Protein AF-A0ABD4SEU6-F1 (afdb_monomer)

Sequence (201 aa):
MSVNQVTDSKSGVGVNIIFFLLEIAAVLLTANGYIFFDRWRNKIQKGGEEPNAWCGLTGRHIARLLIYGAIEALIIGTVAVAIAVAMVGAVIGLAIPQVLVAVIIIILLILLVWIELRLTYVVYVIDDDVRTGQKRSVWAEIGAGWKLTKGRVWKLLCLKLSFLGWYILTAFTLGILGIWLIPYYNLAIAETYEQSKEDKY

Radius of gyration: 19.91 Å; Cα contacts (8 Å, |Δi|>4): 138; chains: 1; bounding box: 54×43×46 Å

Secondary structure (DSSP, 8-state):
--HHHHHHHHHHHHHHHHHHHHHHHHHHHHHHHHHHHHHHHHHHHH--PPPPTTGGGSHHHHHHHHHHHHHHHHHHHHHHHHHHHHHHHHHTT-SS-HHHHHHHHHHHHHHHHHHHHHHTTHHHHHHHHHHTT----HHHHHHHHHHHHTTTHHHHHHHHHHHHHHHHHHHHTTTTTHHHHHHHHHHHHHHHHHHHHHTT-

InterPro domains:
  IPR010380 Protein of unknown function DUF975 [PF06161] (83-195)

Solvent-accessible surface area (backbone atoms only — not comparable to full-atom values): 10883 Å² total; per-residue (Å²): 135,59,72,67,61,59,52,50,55,54,50,55,54,54,53,55,52,50,52,53,54,50,42,28,50,51,43,46,53,51,44,17,47,43,47,31,35,35,45,44,49,44,25,73,77,74,51,76,70,83,60,51,85,57,59,38,71,32,85,85,38,36,64,57,48,49,55,52,18,51,51,52,36,52,54,53,49,52,53,52,50,53,52,51,52,52,53,51,41,62,74,73,63,51,97,60,64,64,68,59,54,52,52,52,50,52,52,51,50,54,51,48,55,58,49,52,64,28,51,63,42,21,55,55,40,48,49,51,30,57,73,71,66,51,88,71,54,70,68,55,31,44,52,50,13,44,59,53,33,58,98,38,54,66,60,53,48,54,53,57,53,68,45,48,62,55,54,56,52,16,60,79,50,76,46,59,54,40,72,61,46,52,59,53,51,32,41,56,53,36,49,56,49,52,57,37,54,52,81,75,107

Foldseek 3Di:
DDPVVVVVVVVVVVVVVVVLVVQLVVQQLLLLLLLQLLVCVCCVPVNDDHDDSRNCVDPLNVVLSSVLSNVLSVLVVVLVVLVVVLVVCVVVVPPDPNVVSVVVNVVSVVVNLLLVLLSLLLSVLSSVCSVVVNDDHSVVSSVVSNVLCPPPSVVSVVLVVVCPVVVVVCVVVVNPSVVVSSSVSSNVSSVSNVVSVVVVD

Mean predicted aligned error: 5.69 Å

Nearest PDB structures (foldseek):
  5c21-assembly1_A  TM=2.128E-01  e=7.086E+00  Escherichia coli

Structure (mmCIF, N/CA/C/O backbone):
data_AF-A0ABD4SEU6-F1
#
_entry.id   AF-A0ABD4SEU6-F1
#
loop_
_atom_site.group_PDB
_atom_site.id
_atom_site.type_symbol
_atom_site.label_atom_id
_atom_site.label_alt_id
_atom_site.label_comp_id
_atom_site.label_asym_id
_atom_site.label_entity_id
_atom_site.label_seq_id
_atom_site.pdbx_PDB_ins_code
_atom_site.Cartn_x
_atom_site.Cartn_y
_atom_site.Cartn_z
_atom_site.occupancy
_atom_site.B_iso_or_equiv
_atom_site.auth_seq_id
_atom_site.auth_comp_id
_atom_site.auth_asym_id
_atom_site.auth_atom_id
_atom_site.pdbx_PDB_model_num
ATOM 1 N N . MET A 1 1 ? 28.876 24.374 -19.889 1.00 53.88 1 MET A N 1
ATOM 2 C CA . MET A 1 1 ? 27.546 23.754 -19.705 1.00 53.88 1 MET A CA 1
ATOM 3 C C . MET A 1 1 ? 26.540 24.646 -20.420 1.00 53.88 1 MET A C 1
ATOM 5 O O . MET A 1 1 ? 26.485 25.824 -20.092 1.00 53.88 1 MET A O 1
ATOM 9 N N . SER A 1 2 ? 25.885 24.172 -21.484 1.00 65.31 2 SER A N 1
ATOM 10 C CA . SER A 1 2 ? 24.974 25.004 -22.290 1.00 65.31 2 SER A CA 1
ATOM 11 C C . SER A 1 2 ? 23.655 25.249 -21.546 1.00 65.31 2 SER A C 1
ATOM 13 O O . SER A 1 2 ? 23.241 24.422 -20.736 1.00 65.31 2 SER A O 1
ATOM 15 N N . VAL A 1 3 ? 22.990 26.379 -21.820 1.00 70.06 3 VAL A N 1
ATOM 16 C CA . VAL A 1 3 ? 21.697 26.768 -21.210 1.00 70.06 3 VAL A CA 1
ATOM 17 C C . VAL A 1 3 ? 20.662 25.637 -21.297 1.00 70.06 3 VAL A C 1
ATOM 19 O O . VAL A 1 3 ? 19.959 25.384 -20.321 1.00 70.06 3 VAL A O 1
ATOM 22 N N . ASN A 1 4 ? 20.669 24.881 -22.399 1.00 63.59 4 ASN A N 1
ATOM 23 C CA . ASN A 1 4 ? 19.780 23.739 -22.627 1.00 63.59 4 ASN A CA 1
ATOM 24 C C . ASN A 1 4 ? 19.966 22.600 -21.601 1.00 63.59 4 ASN A C 1
ATOM 26 O O . ASN A 1 4 ? 18.994 21.971 -21.198 1.00 63.59 4 ASN A O 1
ATOM 30 N N . GLN A 1 5 ? 21.184 22.361 -21.097 1.00 59.34 5 GLN A N 1
ATOM 31 C CA . GLN A 1 5 ? 21.407 21.324 -20.076 1.00 59.34 5 GLN A CA 1
ATOM 32 C C . GLN A 1 5 ? 20.927 21.736 -18.678 1.00 59.34 5 GLN A C 1
ATOM 34 O O . GLN A 1 5 ? 20.587 20.886 -17.857 1.00 59.34 5 GLN A O 1
ATOM 39 N N . VAL A 1 6 ? 20.888 23.041 -18.394 1.00 60.19 6 VAL A N 1
ATOM 40 C CA . VAL A 1 6 ? 20.354 23.572 -17.131 1.00 60.19 6 VAL A CA 1
ATOM 41 C C . VAL A 1 6 ? 18.823 23.578 -17.147 1.00 60.19 6 VAL A C 1
ATOM 43 O O . VAL A 1 6 ? 18.201 23.367 -16.107 1.00 60.19 6 VAL A O 1
ATOM 46 N N . THR A 1 7 ? 18.197 23.798 -18.306 1.00 61.62 7 THR A N 1
ATOM 47 C CA . THR A 1 7 ? 16.737 23.699 -18.450 1.00 61.62 7 THR A CA 1
ATOM 48 C C . THR A 1 7 ? 16.251 22.251 -18.380 1.00 61.62 7 THR A C 1
ATOM 50 O O . THR A 1 7 ? 15.271 21.985 -17.683 1.00 61.62 7 THR A O 1
ATOM 53 N N . ASP A 1 8 ? 16.978 21.307 -18.987 1.00 62.06 8 ASP A N 1
ATOM 54 C CA . ASP A 1 8 ? 16.627 19.882 -18.942 1.00 62.06 8 ASP A CA 1
ATOM 55 C C . ASP A 1 8 ? 16.736 19.298 -17.527 1.00 62.06 8 ASP A C 1
ATOM 57 O O . ASP A 1 8 ? 15.820 18.609 -17.075 1.00 62.06 8 ASP A O 1
ATOM 61 N N . SER A 1 9 ? 17.789 19.629 -16.768 1.00 62.66 9 SER A N 1
ATOM 62 C CA . SER A 1 9 ? 17.942 19.125 -15.393 1.00 62.66 9 SER A CA 1
ATOM 63 C C . SER A 1 9 ? 16.842 19.627 -14.450 1.00 62.66 9 SER A C 1
ATOM 65 O O . SER A 1 9 ? 16.327 18.860 -13.635 1.00 62.66 9 SER A O 1
ATOM 67 N N . LYS A 1 10 ? 16.414 20.888 -14.596 1.00 61.59 10 LYS A N 1
ATOM 68 C CA . LYS A 1 10 ? 15.296 21.456 -13.826 1.00 61.59 10 LYS A CA 1
ATOM 69 C C . LYS A 1 10 ? 13.956 20.810 -14.182 1.00 61.59 10 LYS A C 1
ATOM 71 O O . LYS A 1 10 ? 13.135 20.612 -13.287 1.00 61.59 10 LYS A O 1
ATOM 76 N N . SER A 1 11 ? 13.748 20.448 -15.450 1.00 66.56 11 SER A N 1
ATOM 77 C CA . SER A 1 11 ? 12.532 19.750 -15.883 1.00 66.56 11 SER A CA 1
ATOM 78 C C . SER A 1 11 ? 12.429 18.342 -15.277 1.00 66.56 11 SER A C 1
ATOM 80 O O . SER A 1 11 ? 11.376 17.980 -14.754 1.00 66.56 11 SER A O 1
ATOM 82 N N . GLY A 1 12 ? 13.540 17.595 -15.223 1.00 73.50 12 GLY A N 1
ATOM 83 C CA . GLY A 1 12 ? 13.579 16.254 -14.630 1.00 73.50 12 GLY A CA 1
ATOM 84 C C . GLY A 1 12 ? 13.287 16.241 -13.126 1.00 73.50 12 GLY A C 1
ATOM 85 O O . GLY A 1 12 ? 12.549 15.385 -12.643 1.00 73.50 12 GLY A O 1
ATOM 86 N N . VAL A 1 13 ? 13.797 17.228 -12.379 1.00 75.06 13 VAL A N 1
ATOM 87 C CA . VAL A 1 13 ? 13.509 17.359 -10.938 1.00 75.06 13 VAL A CA 1
ATOM 88 C C . VAL A 1 13 ? 12.024 17.646 -10.692 1.00 75.06 13 VAL A C 1
ATOM 90 O O . VAL A 1 13 ? 11.427 17.041 -9.803 1.00 75.06 13 VAL A O 1
ATOM 93 N N . GLY A 1 14 ? 11.408 18.523 -11.493 1.00 76.88 14 GLY A N 1
ATOM 94 C CA . GLY A 1 14 ? 9.983 18.844 -11.370 1.00 76.88 14 GLY A CA 1
ATOM 95 C C . GLY A 1 14 ? 9.075 17.631 -11.599 1.00 76.88 14 GLY A C 1
ATOM 96 O O . GLY A 1 14 ? 8.145 17.405 -10.828 1.00 76.88 14 GLY A O 1
ATOM 97 N N . VAL A 1 15 ? 9.385 16.810 -12.606 1.00 80.56 15 VAL A N 1
ATOM 98 C CA . VAL A 1 15 ? 8.638 15.580 -12.915 1.00 80.56 15 VAL A CA 1
ATOM 99 C C . VAL A 1 15 ? 8.715 14.564 -11.766 1.00 80.56 15 VAL A C 1
ATOM 101 O O . VAL A 1 15 ? 7.691 14.007 -11.374 1.00 80.56 15 VAL A O 1
ATOM 104 N N . ASN A 1 16 ? 9.891 14.380 -11.157 1.00 84.75 16 ASN A N 1
ATOM 105 C CA . ASN A 1 16 ? 10.065 13.453 -10.031 1.00 84.75 16 ASN A CA 1
ATOM 106 C C . ASN A 1 16 ? 9.268 13.873 -8.787 1.00 84.75 16 ASN A C 1
ATOM 108 O O . ASN A 1 16 ? 8.692 13.028 -8.105 1.00 84.75 16 ASN A O 1
ATOM 112 N N . ILE A 1 17 ? 9.196 15.179 -8.507 1.00 87.31 17 ILE A N 1
ATOM 113 C CA . ILE A 1 17 ? 8.391 15.703 -7.394 1.00 87.31 17 ILE A CA 1
ATOM 114 C C . ILE A 1 17 ? 6.903 15.435 -7.640 1.00 87.31 17 ILE A C 1
ATOM 116 O O . ILE A 1 17 ? 6.198 15.028 -6.720 1.00 87.31 17 ILE A O 1
ATOM 120 N N . ILE A 1 18 ? 6.420 15.626 -8.872 1.00 89.88 18 ILE A N 1
ATOM 121 C CA . ILE A 1 18 ? 5.019 15.360 -9.222 1.00 89.88 18 ILE A CA 1
ATOM 122 C C . ILE A 1 18 ? 4.678 13.883 -9.007 1.00 89.88 18 ILE A C 1
ATOM 124 O O . ILE A 1 18 ? 3.672 13.594 -8.364 1.00 89.88 18 ILE A O 1
ATOM 128 N N . PHE A 1 19 ? 5.514 12.953 -9.482 1.00 88.44 19 PHE A N 1
ATOM 129 C CA . PHE A 1 19 ? 5.284 11.520 -9.268 1.00 88.44 19 PHE A CA 1
ATOM 130 C C . PHE A 1 19 ? 5.229 11.157 -7.785 1.00 88.44 19 PHE A C 1
ATOM 132 O O . PHE A 1 19 ? 4.288 10.496 -7.358 1.00 88.44 19 PHE A O 1
ATOM 139 N N . PHE A 1 20 ? 6.164 11.670 -6.986 1.00 89.06 20 PHE A N 1
ATOM 140 C CA . PHE A 1 20 ? 6.171 11.436 -5.545 1.00 89.06 20 PHE A CA 1
ATOM 141 C C . PHE A 1 20 ? 4.898 11.959 -4.854 1.00 89.06 20 PHE A C 1
ATOM 143 O O . PHE A 1 20 ? 4.307 11.285 -4.011 1.00 89.06 20 PHE A O 1
ATOM 150 N N . LEU A 1 21 ? 4.423 13.149 -5.235 1.00 91.94 21 LEU A N 1
ATOM 151 C CA . LEU A 1 21 ? 3.173 13.700 -4.702 1.00 91.94 21 LEU A CA 1
ATOM 152 C C . LEU A 1 21 ? 1.947 12.880 -5.127 1.00 91.94 21 LEU A C 1
ATOM 154 O O . LEU A 1 21 ? 1.022 12.712 -4.330 1.00 91.94 21 LEU A O 1
ATOM 158 N N . LEU A 1 22 ? 1.939 12.355 -6.355 1.00 93.12 22 LEU A N 1
ATOM 159 C CA . LEU A 1 22 ? 0.881 11.469 -6.841 1.00 93.12 22 LEU A CA 1
ATOM 160 C C . LEU A 1 22 ? 0.866 10.132 -6.091 1.00 93.12 22 LEU A C 1
ATOM 162 O O . LEU A 1 22 ? -0.215 9.648 -5.763 1.00 93.12 22 LEU A O 1
ATOM 166 N N . GLU A 1 23 ? 2.030 9.566 -5.767 1.00 92.19 23 GLU A N 1
ATOM 167 C CA . GLU A 1 23 ? 2.135 8.357 -4.941 1.00 92.19 23 GLU A CA 1
ATOM 168 C C . GLU A 1 23 ? 1.545 8.586 -3.550 1.00 92.19 23 GLU A C 1
ATOM 170 O O . GLU A 1 23 ? 0.686 7.820 -3.110 1.00 92.19 23 GLU A O 1
ATOM 175 N N . ILE A 1 24 ? 1.913 9.687 -2.886 1.00 94.06 24 ILE A N 1
ATOM 176 C CA . ILE A 1 24 ? 1.332 10.042 -1.585 1.00 94.06 24 ILE A CA 1
ATOM 177 C C . ILE A 1 24 ? -0.188 10.195 -1.699 1.00 94.06 24 ILE A C 1
ATOM 179 O O . ILE A 1 24 ? -0.925 9.660 -0.869 1.00 94.06 24 ILE A O 1
ATOM 183 N N . ALA A 1 25 ? -0.681 10.892 -2.726 1.00 94.81 25 ALA A N 1
ATOM 184 C CA . ALA A 1 25 ? -2.115 11.060 -2.941 1.00 94.81 25 ALA A CA 1
ATOM 185 C C . ALA A 1 25 ? -2.830 9.711 -3.143 1.00 94.81 25 ALA A C 1
ATOM 187 O O . ALA A 1 25 ? -3.895 9.487 -2.564 1.00 94.81 25 ALA A O 1
ATOM 188 N N . ALA A 1 26 ? -2.233 8.789 -3.903 1.00 94.44 26 ALA A N 1
ATOM 189 C CA . ALA A 1 26 ? -2.771 7.450 -4.121 1.00 94.44 26 ALA A CA 1
ATOM 190 C C . ALA A 1 26 ? -2.821 6.627 -2.822 1.00 94.44 26 ALA A C 1
ATOM 192 O O . ALA A 1 26 ? -3.836 5.981 -2.538 1.00 94.44 26 ALA A O 1
ATOM 193 N N . VAL A 1 27 ? -1.772 6.695 -1.994 1.00 94.38 27 VAL A N 1
ATOM 194 C CA . VAL A 1 27 ? -1.744 6.027 -0.684 1.00 94.38 27 VAL A CA 1
ATOM 195 C C . VAL A 1 27 ? -2.810 6.606 0.245 1.00 94.38 27 VAL A C 1
ATOM 197 O O . VAL A 1 27 ? -3.534 5.848 0.889 1.00 94.38 27 VAL A O 1
ATOM 200 N N . LEU A 1 28 ? -2.980 7.930 0.276 1.00 95.31 28 LEU A N 1
ATOM 201 C CA . LEU A 1 28 ? -4.018 8.585 1.078 1.00 95.31 28 LEU A CA 1
ATOM 202 C C . LEU A 1 28 ? -5.432 8.173 0.654 1.00 95.31 28 LEU A C 1
ATOM 204 O O . LEU A 1 28 ? -6.269 7.885 1.510 1.00 95.31 28 LEU A O 1
ATOM 208 N N . LEU A 1 29 ? -5.703 8.116 -0.652 1.00 95.06 29 LEU A N 1
ATOM 209 C CA . LEU A 1 29 ? -6.996 7.664 -1.171 1.00 95.06 29 LEU A CA 1
ATOM 210 C C . LEU A 1 29 ? -7.261 6.196 -0.825 1.00 95.06 29 LEU A C 1
ATOM 212 O O . LEU A 1 29 ? -8.368 5.853 -0.406 1.00 95.06 29 LEU A O 1
ATOM 216 N N . THR A 1 30 ? -6.238 5.348 -0.933 1.00 94.69 30 THR A N 1
ATOM 217 C CA . THR A 1 30 ? -6.320 3.929 -0.565 1.00 94.69 30 THR A CA 1
ATOM 218 C C . THR A 1 30 ? -6.591 3.766 0.930 1.00 94.69 30 THR A C 1
ATOM 220 O O . THR A 1 30 ? -7.503 3.038 1.323 1.00 94.69 30 THR A O 1
ATOM 223 N N . ALA A 1 31 ? -5.863 4.505 1.770 1.00 96.06 31 ALA A N 1
ATOM 224 C CA . ALA A 1 31 ? -6.055 4.499 3.213 1.00 96.06 31 ALA A CA 1
ATOM 225 C C . ALA A 1 31 ? -7.457 4.990 3.603 1.00 96.06 31 ALA A C 1
ATOM 227 O O . ALA A 1 31 ? -8.115 4.382 4.445 1.00 96.06 31 ALA A O 1
ATOM 228 N N . ASN A 1 32 ? -7.955 6.044 2.951 1.00 96.62 32 ASN A N 1
ATOM 229 C CA . ASN A 1 32 ? -9.319 6.518 3.155 1.00 96.62 32 ASN A CA 1
ATOM 230 C C . ASN A 1 32 ? -10.358 5.452 2.780 1.00 96.62 32 ASN A C 1
ATOM 232 O O . ASN A 1 32 ? -11.322 5.272 3.518 1.00 96.62 32 ASN A O 1
ATOM 236 N N . GLY A 1 33 ? -10.145 4.717 1.683 1.00 96.25 33 GLY A N 1
ATOM 237 C CA . GLY A 1 33 ? -10.986 3.583 1.301 1.00 96.25 33 GLY A CA 1
ATOM 238 C C . GLY A 1 33 ? -11.038 2.510 2.391 1.00 96.25 33 GLY A C 1
ATOM 239 O O . GLY A 1 33 ? -12.127 2.139 2.827 1.00 96.25 33 GLY A O 1
ATOM 240 N N . TYR A 1 34 ? -9.880 2.067 2.890 1.00 96.50 34 TYR A N 1
ATOM 241 C CA . TYR A 1 34 ? -9.807 1.090 3.983 1.00 96.50 34 TYR A CA 1
ATOM 242 C C . TYR A 1 34 ? -10.572 1.544 5.231 1.00 96.50 34 TYR A C 1
ATOM 244 O O . TYR A 1 34 ? -11.395 0.793 5.753 1.00 96.50 34 TYR A O 1
ATOM 252 N N . ILE A 1 35 ? -10.362 2.789 5.663 1.00 96.31 35 ILE A N 1
ATOM 253 C CA . ILE A 1 35 ? -11.035 3.353 6.840 1.00 96.31 35 ILE A CA 1
ATOM 254 C C . ILE A 1 35 ? -12.549 3.443 6.622 1.00 96.31 35 ILE A C 1
ATOM 256 O O . ILE A 1 35 ? -13.335 3.038 7.480 1.00 96.31 35 ILE A O 1
ATOM 260 N N . PHE A 1 36 ? -12.974 3.974 5.475 1.00 96.31 36 PHE A N 1
ATOM 261 C CA . PHE A 1 36 ? -14.386 4.151 5.164 1.00 96.31 36 PHE A CA 1
ATOM 262 C C . PHE A 1 36 ? -15.137 2.817 5.170 1.00 96.31 36 PHE A C 1
ATOM 264 O O . PHE A 1 36 ? -16.162 2.695 5.844 1.00 96.31 36 PHE A O 1
ATOM 271 N N . PHE A 1 37 ? -14.623 1.811 4.456 1.00 96.56 37 PHE A N 1
ATOM 272 C CA . PHE A 1 37 ? -15.296 0.518 4.343 1.00 96.56 37 PHE A CA 1
ATOM 273 C C . PHE A 1 37 ? -15.271 -0.276 5.645 1.00 96.56 37 PHE A C 1
ATOM 275 O O . PHE A 1 37 ? -16.260 -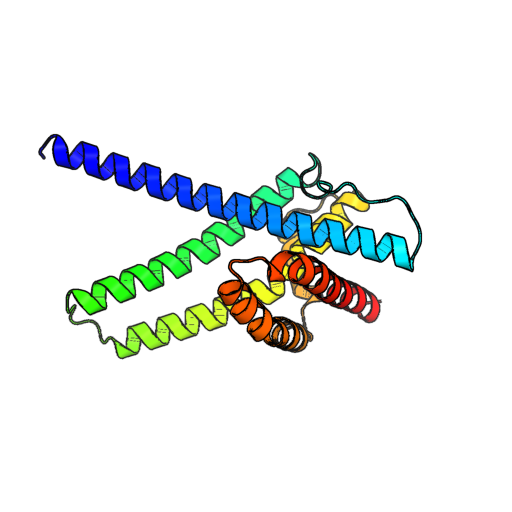0.947 5.942 1.00 96.56 37 PHE A O 1
ATOM 282 N N . ASP A 1 38 ? -14.220 -0.161 6.461 1.00 95.69 38 ASP A N 1
ATOM 283 C CA . ASP A 1 38 ? -14.242 -0.762 7.793 1.00 95.69 38 ASP A CA 1
ATOM 284 C C . ASP A 1 38 ? -15.313 -0.139 8.690 1.00 95.69 38 ASP A C 1
ATOM 286 O O . ASP A 1 38 ? -16.112 -0.853 9.298 1.00 95.69 38 ASP A O 1
ATOM 290 N N . ARG A 1 39 ? -15.398 1.194 8.732 1.00 94.62 39 ARG A N 1
ATOM 291 C CA . ARG A 1 39 ? -16.428 1.882 9.519 1.00 94.62 39 ARG A CA 1
ATOM 292 C C . ARG A 1 39 ? -17.831 1.572 9.012 1.00 94.62 39 ARG A C 1
ATOM 294 O O . ARG A 1 39 ? -18.731 1.354 9.818 1.00 94.62 39 ARG A O 1
ATOM 301 N N . TRP A 1 40 ? -18.019 1.519 7.696 1.00 95.38 40 TRP A N 1
ATOM 302 C CA . TRP A 1 40 ? -19.309 1.206 7.082 1.00 95.38 40 TRP A CA 1
ATOM 303 C C . TRP A 1 40 ? -19.744 -0.228 7.404 1.00 95.38 40 TRP A C 1
ATOM 305 O O . TRP A 1 40 ? -20.885 -0.452 7.809 1.00 95.38 40 TRP A O 1
ATOM 315 N N . ARG A 1 41 ? -18.816 -1.190 7.335 1.00 93.94 41 ARG A N 1
ATOM 316 C CA . ARG A 1 41 ? -19.036 -2.579 7.762 1.00 93.94 41 ARG A CA 1
ATOM 317 C C . ARG A 1 41 ? -19.373 -2.659 9.252 1.00 93.94 41 ARG A C 1
ATOM 319 O O . ARG A 1 41 ? -20.369 -3.278 9.618 1.00 93.94 41 ARG A O 1
ATOM 326 N N . ASN A 1 42 ? -18.584 -2.001 10.102 1.00 92.38 42 ASN A N 1
ATOM 327 C CA . ASN A 1 42 ? -18.811 -1.950 11.547 1.00 92.38 42 ASN A CA 1
ATOM 328 C C . ASN A 1 42 ? -20.186 -1.345 11.884 1.00 92.38 42 ASN A C 1
ATOM 330 O O . ASN A 1 42 ? -20.872 -1.878 12.751 1.00 92.38 42 ASN A O 1
ATOM 334 N N . LYS A 1 43 ? -20.637 -0.311 11.160 1.00 93.06 43 LYS A N 1
ATOM 335 C CA . LYS A 1 43 ? -21.992 0.254 11.285 1.00 93.06 43 LYS A CA 1
ATOM 336 C C . LYS A 1 43 ? -23.076 -0.779 10.961 1.00 93.06 43 LYS A C 1
ATOM 338 O O . LYS A 1 43 ? -24.063 -0.865 11.683 1.00 93.06 43 LYS A O 1
ATOM 343 N N . ILE A 1 44 ? -22.904 -1.571 9.902 1.00 91.81 44 ILE A N 1
ATOM 344 C CA . ILE A 1 44 ? -23.867 -2.619 9.521 1.00 91.81 44 ILE A CA 1
ATOM 345 C C . ILE A 1 44 ? -23.919 -3.742 10.564 1.00 91.81 44 ILE A C 1
ATOM 347 O O . ILE A 1 44 ? -25.003 -4.207 10.898 1.00 91.81 44 ILE A O 1
ATOM 351 N N . GLN A 1 45 ? -22.768 -4.177 11.080 1.00 91.31 45 GLN A N 1
ATOM 352 C CA . GLN A 1 45 ? -22.688 -5.319 11.998 1.00 91.31 45 GLN A CA 1
ATOM 353 C C . GLN A 1 45 ? -23.019 -4.969 13.454 1.00 91.31 45 GLN A C 1
ATOM 355 O O . GLN A 1 45 ? -23.689 -5.739 14.136 1.00 91.31 45 GLN A O 1
ATOM 360 N N . LYS A 1 46 ? -22.509 -3.836 13.949 1.00 89.88 46 LYS A N 1
ATOM 361 C CA . LYS A 1 46 ? -22.538 -3.450 15.372 1.00 89.88 46 LYS A CA 1
ATOM 362 C C . LYS A 1 46 ? -23.471 -2.259 15.645 1.00 89.88 46 LYS A C 1
ATOM 364 O O . LYS A 1 46 ? -23.647 -1.881 16.800 1.00 89.88 46 LYS A O 1
ATOM 369 N N . GLY A 1 47 ? -24.079 -1.674 14.609 1.00 89.00 47 GLY A N 1
ATOM 370 C CA . GLY A 1 47 ? -24.829 -0.419 14.701 1.00 89.00 47 GLY A CA 1
ATOM 371 C C . GLY A 1 47 ? -23.917 0.814 14.776 1.00 89.00 47 GLY A C 1
ATOM 372 O O . GLY A 1 47 ? -22.698 0.704 14.911 1.00 89.00 47 GLY A O 1
ATOM 373 N N . GLY A 1 48 ? -24.501 2.011 14.664 1.00 85.56 48 GLY A N 1
ATOM 374 C CA . GLY A 1 48 ? -23.785 3.287 14.781 1.00 85.56 48 GLY A CA 1
ATOM 375 C C . GLY A 1 48 ? -24.092 4.285 13.663 1.00 85.56 48 GLY A C 1
ATOM 376 O O . GLY A 1 48 ? -25.013 4.096 12.867 1.00 85.56 48 GLY A O 1
ATOM 377 N N . GLU A 1 49 ? -23.310 5.363 13.625 1.00 86.88 49 GLU A N 1
ATOM 378 C CA . GLU A 1 49 ? -23.447 6.440 12.640 1.00 86.88 49 GLU A CA 1
ATOM 379 C C . GLU A 1 49 ? -22.812 6.080 11.292 1.00 86.88 49 GLU A C 1
ATOM 381 O O . GLU A 1 49 ? -21.830 5.336 11.212 1.00 86.88 49 GLU A O 1
ATOM 386 N N . GLU A 1 50 ? -23.369 6.632 10.214 1.00 89.75 50 GLU A N 1
ATOM 387 C CA . GLU A 1 50 ? -22.800 6.469 8.879 1.00 89.75 50 GLU A CA 1
ATOM 388 C C . GLU A 1 50 ? -21.456 7.189 8.757 1.00 89.75 50 GLU A C 1
ATOM 390 O O . GLU A 1 50 ? -21.361 8.380 9.072 1.00 89.75 50 GLU A O 1
ATOM 395 N N . PRO A 1 51 ? -20.399 6.504 8.282 1.00 92.69 51 PRO A N 1
ATOM 396 C CA . PRO A 1 51 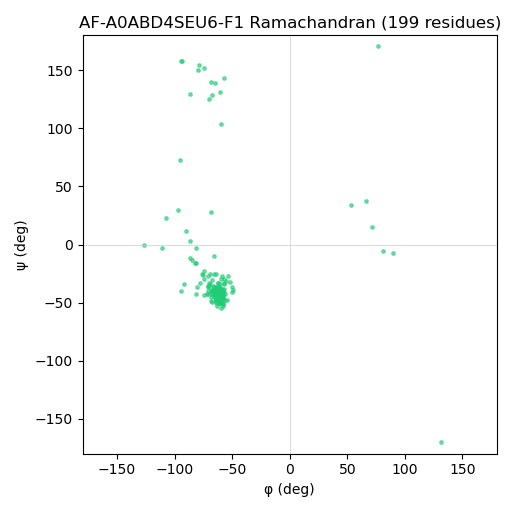? -19.124 7.163 8.080 1.00 92.69 51 PRO A CA 1
ATOM 397 C C . PRO A 1 51 ? -19.215 8.164 6.929 1.00 92.69 51 PRO A C 1
ATOM 399 O O . PRO A 1 51 ? -19.769 7.888 5.867 1.00 92.69 51 PRO A O 1
ATOM 402 N N . ASN A 1 52 ? -18.579 9.318 7.112 1.00 93.19 52 ASN A N 1
ATOM 403 C CA . ASN A 1 52 ? -18.317 10.241 6.015 1.00 93.19 52 ASN A CA 1
ATOM 404 C C . ASN A 1 52 ? -17.356 9.590 4.997 1.00 93.19 52 ASN A C 1
ATOM 406 O O . ASN A 1 52 ? -16.364 8.978 5.400 1.00 93.19 52 ASN A O 1
ATOM 410 N N . ALA A 1 53 ? -17.603 9.776 3.695 1.00 92.44 53 ALA A N 1
ATOM 411 C CA . ALA A 1 53 ? -16.763 9.263 2.604 1.00 92.44 53 ALA A CA 1
ATOM 412 C C . ALA A 1 53 ? -15.278 9.660 2.716 1.00 92.44 53 ALA A C 1
ATOM 414 O O . ALA A 1 53 ? -14.408 8.930 2.254 1.00 92.44 53 ALA A O 1
ATOM 415 N N . TRP A 1 54 ? -14.988 10.790 3.360 1.00 93.88 54 TRP A N 1
ATOM 416 C CA . TRP A 1 54 ? -13.650 11.346 3.562 1.00 93.88 54 TRP A CA 1
ATOM 417 C C . TRP A 1 54 ? -13.161 11.213 5.008 1.00 93.88 54 TRP A C 1
ATOM 419 O O . TRP A 1 54 ? -12.315 11.986 5.456 1.00 93.88 54 TRP A O 1
ATOM 429 N N . CYS A 1 55 ? -13.708 10.269 5.781 1.00 91.44 55 CYS A N 1
ATOM 430 C CA . CYS A 1 55 ? -13.400 10.124 7.205 1.00 91.44 55 CYS A CA 1
ATOM 431 C C . CYS A 1 55 ? -11.901 9.930 7.505 1.00 91.44 55 CYS A C 1
ATOM 433 O O . CYS A 1 55 ? -11.422 10.454 8.518 1.00 91.44 55 CYS A O 1
ATOM 435 N N . GLY A 1 56 ? -11.159 9.271 6.608 1.00 89.12 56 GLY A N 1
ATOM 436 C CA . GLY A 1 56 ? -9.708 9.110 6.701 1.00 89.12 56 GLY A CA 1
ATOM 437 C C . GLY A 1 56 ? -8.921 10.380 6.361 1.00 89.12 56 GLY A C 1
ATOM 438 O O . GLY A 1 56 ? -7.817 10.562 6.855 1.00 89.12 56 GLY A O 1
ATOM 439 N N . LEU A 1 57 ? -9.486 11.318 5.596 1.00 92.38 57 LEU A N 1
ATOM 440 C CA . LEU A 1 57 ? -8.831 12.580 5.209 1.00 92.38 57 LEU A CA 1
ATOM 441 C C . LEU A 1 57 ? -9.232 13.760 6.108 1.00 92.38 57 LEU A C 1
ATOM 443 O O . LEU A 1 57 ? -9.263 14.914 5.687 1.00 92.38 57 LEU A O 1
ATOM 447 N N . THR A 1 58 ? -9.545 13.481 7.372 1.00 89.56 58 THR A N 1
ATOM 448 C CA . THR A 1 58 ? -9.885 14.505 8.371 1.00 89.56 58 THR A CA 1
ATOM 449 C C . THR A 1 58 ? -8.656 14.931 9.175 1.00 89.56 58 THR A C 1
ATOM 451 O O . THR A 1 58 ? -7.703 14.168 9.315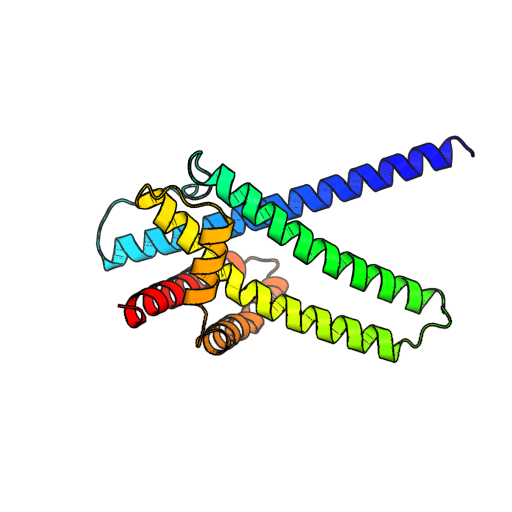 1.00 89.56 58 THR A O 1
ATOM 454 N N . GLY A 1 59 ? -8.680 16.129 9.777 1.00 80.81 59 GLY A N 1
ATOM 455 C CA . GLY A 1 59 ? -7.510 16.725 10.446 1.00 80.81 59 GLY A CA 1
ATOM 456 C C . GLY A 1 59 ? -6.809 15.836 11.488 1.00 80.81 59 GLY A C 1
ATOM 457 O O . GLY A 1 59 ? -5.590 15.890 11.619 1.00 80.81 59 GLY A O 1
ATOM 458 N N . ARG A 1 60 ? -7.549 14.969 12.195 1.00 80.56 60 ARG A N 1
ATOM 459 C CA . ARG A 1 60 ? -6.973 14.035 13.184 1.00 80.56 60 ARG A CA 1
ATOM 460 C C . ARG A 1 60 ? -6.225 12.849 12.557 1.00 80.56 60 ARG A C 1
ATOM 462 O O . ARG A 1 60 ? -5.285 12.355 13.169 1.00 80.56 60 ARG A O 1
ATOM 469 N N . HIS A 1 61 ? -6.623 12.415 11.362 1.00 89.00 61 HIS A N 1
ATOM 470 C CA . HIS A 1 61 ? -6.036 11.269 10.657 1.00 89.00 61 HIS A CA 1
ATOM 471 C C . HI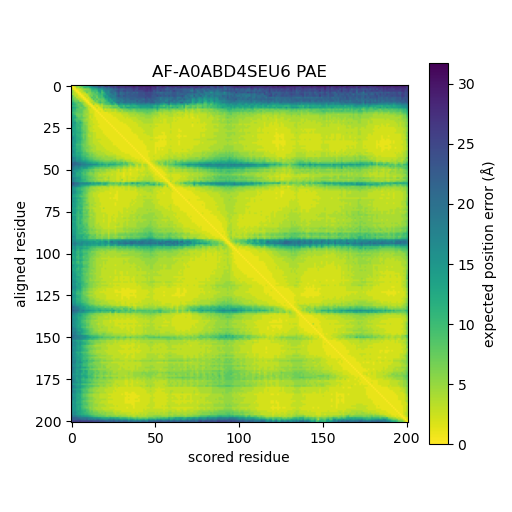S A 1 61 ? -4.951 11.714 9.676 1.00 89.00 61 HIS A C 1
ATOM 473 O O . HIS A 1 61 ? -3.899 11.084 9.592 1.00 89.00 61 HIS A O 1
ATOM 479 N N . ILE A 1 62 ? -5.177 12.832 8.973 1.00 91.75 62 ILE A N 1
ATOM 480 C CA . ILE A 1 62 ? -4.368 13.255 7.826 1.00 91.75 62 ILE A CA 1
ATOM 481 C C . ILE A 1 62 ? -2.886 13.412 8.172 1.00 91.75 62 ILE A C 1
ATOM 483 O O . ILE A 1 62 ? -2.042 12.992 7.395 1.00 91.75 62 ILE A O 1
ATOM 487 N N . ALA A 1 63 ? -2.547 13.920 9.360 1.00 91.88 63 ALA A N 1
ATOM 488 C CA . ALA A 1 63 ? -1.152 14.052 9.776 1.00 91.88 63 ALA A CA 1
ATOM 489 C C . ALA A 1 63 ? -0.448 12.688 9.908 1.00 91.88 63 ALA A C 1
ATOM 491 O O . ALA A 1 63 ? 0.683 12.531 9.455 1.00 91.88 63 ALA A O 1
ATOM 492 N N . ARG A 1 64 ? -1.120 11.685 10.491 1.00 93.19 64 ARG A N 1
ATOM 493 C CA . ARG A 1 64 ? -0.569 10.326 10.643 1.00 93.19 64 ARG A CA 1
ATOM 494 C C . ARG A 1 64 ? -0.510 9.604 9.301 1.00 93.19 64 ARG A C 1
ATOM 496 O O . ARG A 1 64 ? 0.508 9.000 8.977 1.00 93.19 64 ARG A O 1
ATOM 503 N N . LEU A 1 65 ? -1.564 9.734 8.496 1.00 94.56 65 LEU A N 1
ATOM 504 C CA . LEU A 1 65 ? -1.628 9.139 7.164 1.00 94.56 65 LEU A CA 1
ATOM 505 C C . LEU A 1 65 ? -0.637 9.768 6.180 1.00 94.56 65 LEU A C 1
ATOM 507 O O . LEU A 1 65 ? -0.148 9.060 5.313 1.00 94.56 65 LEU A O 1
ATOM 511 N N . LEU A 1 66 ? -0.292 11.052 6.319 1.00 94.88 66 LEU A N 1
ATOM 512 C CA . LEU A 1 66 ? 0.763 11.686 5.521 1.00 94.88 66 LEU A CA 1
ATOM 513 C C . LEU A 1 66 ? 2.140 11.110 5.848 1.00 94.88 66 LEU A C 1
ATOM 515 O O . LEU A 1 66 ? 2.917 10.843 4.938 1.00 94.88 66 LEU A O 1
ATOM 519 N N . ILE A 1 67 ? 2.437 10.887 7.132 1.00 94.12 67 ILE A N 1
ATOM 520 C CA . ILE A 1 67 ? 3.694 10.250 7.549 1.00 94.12 67 ILE A CA 1
ATOM 521 C C . ILE A 1 67 ? 3.748 8.812 7.026 1.00 94.12 67 ILE A C 1
ATOM 523 O O . ILE A 1 67 ? 4.744 8.415 6.431 1.00 94.12 67 ILE A O 1
ATOM 527 N N . TYR A 1 68 ? 2.669 8.047 7.208 1.00 94.44 68 TYR A N 1
ATOM 528 C CA . TYR A 1 68 ? 2.547 6.697 6.660 1.00 94.44 68 TYR A CA 1
ATOM 529 C C . TYR A 1 68 ? 2.696 6.685 5.129 1.00 94.44 68 TYR A C 1
ATOM 531 O O . TYR A 1 68 ? 3.492 5.921 4.595 1.00 94.44 68 TYR A O 1
ATOM 539 N N . GLY A 1 69 ? 2.004 7.586 4.429 1.00 94.06 69 GLY A N 1
ATOM 540 C CA . GLY A 1 69 ? 2.058 7.703 2.975 1.00 94.06 69 GLY A CA 1
ATOM 541 C C . GLY A 1 69 ? 3.433 8.097 2.452 1.00 94.06 69 GLY A C 1
ATOM 542 O O . GLY A 1 69 ? 3.865 7.569 1.435 1.00 94.06 69 GLY A O 1
ATOM 543 N N . ALA A 1 70 ? 4.161 8.957 3.168 1.00 94.31 70 ALA A N 1
ATOM 544 C CA . ALA A 1 70 ? 5.546 9.271 2.838 1.00 94.31 70 ALA A CA 1
ATOM 545 C C . ALA A 1 70 ? 6.464 8.048 2.996 1.00 94.31 70 ALA A C 1
ATOM 547 O O . ALA A 1 70 ? 7.354 7.851 2.174 1.00 94.31 70 ALA A O 1
ATOM 548 N N . ILE A 1 71 ? 6.246 7.213 4.020 1.00 93.88 71 ILE A N 1
ATOM 549 C CA . ILE A 1 71 ? 7.001 5.965 4.203 1.00 93.88 71 ILE A CA 1
ATOM 550 C C . ILE A 1 71 ? 6.723 4.997 3.045 1.00 93.88 71 ILE A C 1
ATOM 552 O O . ILE A 1 71 ? 7.673 4.496 2.449 1.00 93.88 71 ILE A O 1
ATOM 556 N N . GLU A 1 72 ? 5.454 4.777 2.694 1.00 93.62 72 GLU A N 1
ATOM 557 C CA . GLU A 1 72 ? 5.068 3.916 1.564 1.00 93.62 72 GLU A CA 1
ATOM 558 C C . GLU A 1 72 ? 5.654 4.415 0.238 1.00 93.62 72 GLU A C 1
ATOM 560 O O . GLU A 1 72 ? 6.308 3.657 -0.476 1.00 93.62 72 GLU A O 1
ATOM 565 N N . ALA A 1 73 ? 5.513 5.711 -0.061 1.00 92.69 73 ALA A N 1
ATOM 566 C CA . ALA A 1 73 ? 6.063 6.310 -1.278 1.00 92.69 73 ALA A CA 1
ATOM 567 C C . ALA A 1 73 ? 7.592 6.159 -1.353 1.00 92.69 73 ALA A C 1
ATOM 569 O O . ALA A 1 73 ? 8.143 5.843 -2.403 1.00 92.69 73 ALA A O 1
ATOM 570 N N . LEU A 1 74 ? 8.307 6.304 -0.230 1.00 93.50 74 LEU A N 1
ATOM 571 C CA . LEU A 1 74 ? 9.753 6.069 -0.200 1.00 93.50 74 LEU A CA 1
ATOM 572 C C . LEU A 1 74 ? 10.116 4.601 -0.462 1.00 93.50 74 LEU A C 1
ATOM 574 O O . LEU A 1 74 ? 11.077 4.332 -1.187 1.00 93.50 74 LEU A O 1
ATOM 578 N N . ILE A 1 75 ? 9.369 3.652 0.109 1.00 92.56 75 ILE A N 1
ATOM 579 C CA . ILE A 1 75 ? 9.588 2.214 -0.097 1.00 92.56 75 ILE A CA 1
ATOM 580 C C . ILE A 1 75 ? 9.361 1.854 -1.571 1.00 92.56 75 ILE A C 1
ATOM 582 O O . ILE A 1 75 ? 10.249 1.281 -2.210 1.00 92.56 75 ILE A O 1
ATOM 586 N N . ILE A 1 76 ? 8.208 2.238 -2.122 1.00 91.44 76 ILE A N 1
ATOM 587 C CA . ILE A 1 76 ? 7.819 1.968 -3.511 1.00 91.44 76 ILE A CA 1
ATOM 588 C C . ILE A 1 76 ? 8.788 2.654 -4.478 1.00 91.44 76 ILE A C 1
ATOM 590 O O . ILE A 1 76 ? 9.337 1.997 -5.366 1.00 91.44 76 ILE A O 1
ATOM 594 N N . GLY A 1 77 ? 9.076 3.939 -4.263 1.00 90.69 77 GLY A N 1
ATOM 595 C CA . GLY A 1 77 ? 9.998 4.720 -5.083 1.00 90.69 77 GLY A CA 1
ATOM 596 C C . GLY A 1 77 ? 11.411 4.132 -5.111 1.00 90.69 77 GLY A C 1
ATOM 597 O O . GLY A 1 77 ? 12.032 4.064 -6.171 1.00 90.69 77 GLY A O 1
ATOM 598 N N . THR A 1 78 ? 11.909 3.615 -3.982 1.00 90.94 78 THR A N 1
ATOM 599 C CA . THR A 1 78 ? 13.229 2.958 -3.928 1.00 90.94 78 THR A CA 1
ATOM 600 C C . THR A 1 78 ? 13.272 1.704 -4.803 1.00 90.94 78 THR A C 1
ATOM 602 O O . THR A 1 78 ? 14.226 1.504 -5.560 1.00 90.94 78 THR A O 1
ATOM 605 N N . VAL A 1 79 ? 12.234 0.865 -4.741 1.00 92.31 79 VAL A N 1
ATOM 606 C CA . VAL A 1 79 ? 12.146 -0.347 -5.570 1.00 92.31 79 VAL A CA 1
ATOM 607 C C . VAL A 1 79 ? 11.972 0.009 -7.048 1.00 92.31 79 VAL A C 1
ATOM 609 O O . VAL A 1 79 ? 12.636 -0.584 -7.899 1.00 92.31 79 VAL A O 1
ATOM 612 N N . ALA A 1 80 ? 11.151 1.013 -7.365 1.00 91.38 80 ALA A N 1
ATOM 613 C CA . ALA A 1 80 ? 10.967 1.506 -8.727 1.00 91.38 80 ALA A CA 1
ATOM 614 C C . ALA A 1 80 ? 12.284 2.014 -9.342 1.00 91.38 80 ALA A C 1
ATOM 616 O O . ALA A 1 80 ? 12.614 1.653 -10.474 1.00 91.38 80 ALA A O 1
ATOM 617 N N . VAL A 1 81 ? 13.083 2.776 -8.585 1.00 90.25 81 VAL A N 1
ATOM 618 C CA . VAL A 1 81 ? 14.414 3.230 -9.021 1.00 90.25 81 VAL A CA 1
ATOM 619 C C . VAL A 1 81 ? 15.357 2.047 -9.245 1.00 90.25 81 VAL A C 1
ATOM 621 O O . VAL A 1 81 ? 16.044 2.012 -10.265 1.00 90.25 81 VAL A O 1
ATOM 624 N N . ALA A 1 82 ? 15.373 1.052 -8.351 1.00 90.38 82 ALA A N 1
ATOM 625 C CA . ALA A 1 82 ? 16.206 -0.141 -8.519 1.00 90.38 82 ALA A CA 1
ATOM 626 C C . ALA A 1 82 ? 15.872 -0.902 -9.816 1.00 90.38 82 ALA A C 1
ATOM 628 O O . ALA A 1 82 ? 16.776 -1.294 -10.557 1.00 90.38 82 ALA A O 1
ATOM 629 N N . ILE A 1 83 ? 14.580 -1.054 -10.127 1.00 91.44 83 ILE A N 1
ATOM 630 C CA . ILE A 1 83 ? 14.111 -1.668 -11.378 1.00 91.44 83 ILE A CA 1
ATOM 631 C C . ILE A 1 83 ? 14.525 -0.820 -12.586 1.00 91.44 83 ILE A C 1
ATOM 633 O O . ILE A 1 83 ? 15.060 -1.360 -13.553 1.00 91.44 83 ILE A O 1
ATOM 637 N N . ALA A 1 84 ? 14.332 0.501 -12.541 1.00 89.88 84 ALA A N 1
ATOM 638 C CA . ALA A 1 84 ? 14.711 1.392 -13.636 1.00 89.88 84 ALA A CA 1
ATOM 639 C C . ALA A 1 84 ? 16.218 1.330 -13.938 1.00 89.88 84 ALA A C 1
ATOM 641 O O . ALA A 1 84 ? 16.611 1.210 -15.099 1.00 89.88 84 ALA A O 1
ATOM 642 N N . VAL A 1 85 ? 17.066 1.334 -12.903 1.00 87.38 85 VAL A N 1
ATOM 643 C CA . VAL A 1 85 ? 18.524 1.189 -13.042 1.00 87.38 85 VAL A CA 1
ATOM 644 C C . VAL A 1 85 ? 18.889 -0.164 -13.654 1.00 87.38 85 VAL A C 1
ATOM 646 O O . VAL A 1 85 ? 19.725 -0.217 -14.557 1.00 87.38 85 VAL A O 1
ATOM 649 N N . ALA A 1 86 ? 18.241 -1.247 -13.214 1.00 88.19 86 ALA A N 1
ATOM 650 C CA . ALA A 1 86 ? 18.437 -2.575 -13.788 1.00 88.19 86 ALA A CA 1
ATOM 651 C C . ALA A 1 86 ? 18.089 -2.609 -15.288 1.00 88.19 86 ALA A C 1
ATOM 653 O O . ALA A 1 86 ? 18.878 -3.114 -16.087 1.00 88.19 86 ALA A O 1
ATOM 654 N N . MET A 1 87 ? 16.958 -2.012 -15.685 1.00 88.25 87 MET A N 1
ATOM 655 C CA . MET A 1 87 ? 16.549 -1.931 -17.092 1.00 88.25 87 MET A CA 1
ATOM 656 C C . MET A 1 87 ? 17.543 -1.129 -17.938 1.00 88.25 87 MET A C 1
ATOM 658 O O . MET A 1 87 ? 17.946 -1.585 -19.006 1.00 88.25 87 MET A O 1
ATOM 662 N N . VAL A 1 88 ? 17.977 0.042 -17.461 1.00 88.56 88 VAL A N 1
ATOM 663 C CA . VAL A 1 88 ? 18.960 0.872 -18.176 1.00 88.56 88 VAL A CA 1
ATOM 664 C C . VAL A 1 88 ? 20.279 0.119 -18.346 1.00 88.56 88 VAL A C 1
ATOM 666 O O . VAL A 1 88 ? 20.826 0.091 -19.447 1.00 88.56 88 VAL A O 1
ATOM 669 N N . GLY A 1 89 ? 20.759 -0.540 -17.287 1.00 85.19 89 GLY A N 1
ATOM 670 C CA . GLY A 1 89 ? 21.982 -1.340 -17.325 1.00 85.19 89 GLY A CA 1
ATOM 671 C C . GLY A 1 89 ? 21.926 -2.492 -18.332 1.00 85.19 89 GLY A C 1
ATOM 672 O O . GLY A 1 89 ? 22.928 -2.759 -18.998 1.00 85.19 89 GLY A O 1
ATOM 673 N N . ALA A 1 90 ? 20.763 -3.136 -18.476 1.00 85.62 90 ALA A N 1
ATOM 674 C CA . ALA A 1 90 ? 20.534 -4.180 -19.472 1.00 85.62 90 ALA A CA 1
ATOM 675 C C . ALA A 1 90 ? 20.579 -3.638 -20.912 1.00 85.62 90 ALA A C 1
ATOM 677 O O . ALA A 1 90 ? 21.149 -4.282 -21.789 1.00 85.62 90 ALA A O 1
ATOM 678 N N . VAL A 1 91 ? 20.026 -2.443 -21.154 1.00 87.56 91 VAL A N 1
ATOM 679 C CA . VAL A 1 91 ? 19.982 -1.817 -22.488 1.00 87.56 91 VAL A CA 1
ATOM 680 C C . VAL A 1 91 ? 21.362 -1.348 -22.949 1.00 87.56 91 VAL A C 1
ATOM 682 O O . VAL A 1 91 ? 21.721 -1.549 -24.106 1.00 87.56 91 VAL A O 1
ATOM 685 N N . ILE A 1 92 ? 22.149 -0.734 -22.060 1.00 87.75 92 ILE A N 1
ATOM 686 C CA . ILE A 1 92 ? 23.462 -0.167 -22.420 1.00 87.75 92 ILE A CA 1
ATOM 687 C C . ILE A 1 92 ? 24.615 -1.181 -22.335 1.00 87.75 92 ILE A C 1
ATOM 689 O O . ILE A 1 92 ? 25.767 -0.813 -22.552 1.00 87.75 92 ILE A O 1
ATOM 693 N N . GLY A 1 93 ? 24.324 -2.448 -22.017 1.00 79.75 93 GLY A N 1
ATOM 694 C CA . GLY A 1 93 ? 25.310 -3.530 -22.035 1.00 79.75 93 GLY A CA 1
ATOM 695 C C . GLY A 1 93 ? 26.414 -3.391 -20.985 1.00 79.75 93 GLY A C 1
ATOM 696 O O . GLY A 1 93 ? 27.568 -3.716 -21.266 1.00 79.75 93 GLY A O 1
ATOM 697 N N . LEU A 1 94 ? 26.092 -2.900 -19.780 1.00 77.19 94 LEU A N 1
ATOM 698 C CA . LEU A 1 94 ? 27.072 -2.856 -18.689 1.00 77.19 94 LEU A CA 1
ATOM 699 C C . LEU A 1 94 ? 27.609 -4.270 -18.413 1.00 77.19 94 LEU A C 1
ATOM 701 O O . LEU A 1 94 ? 26.839 -5.231 -18.412 1.00 77.19 94 LEU A O 1
ATOM 705 N N . ALA A 1 95 ? 28.901 -4.396 -18.085 1.00 76.00 95 ALA A N 1
ATOM 706 C CA . ALA A 1 95 ? 29.552 -5.659 -17.695 1.00 76.00 95 ALA A CA 1
ATOM 707 C C . ALA A 1 95 ? 29.080 -6.200 -16.322 1.00 76.00 95 ALA A C 1
ATOM 709 O O . ALA A 1 95 ? 29.821 -6.863 -15.599 1.00 76.00 95 ALA A O 1
ATOM 710 N N . ILE A 1 96 ? 27.847 -5.880 -15.933 1.00 76.25 96 ILE A N 1
ATOM 711 C CA . ILE A 1 96 ? 27.185 -6.373 -14.736 1.00 76.25 96 ILE A CA 1
ATOM 712 C C . ILE A 1 96 ? 26.511 -7.701 -15.104 1.00 76.25 96 ILE A C 1
ATOM 714 O O . ILE A 1 96 ? 25.753 -7.744 -16.078 1.00 76.25 96 ILE A O 1
ATOM 718 N N . PRO A 1 97 ? 26.723 -8.783 -14.333 1.00 87.00 97 PRO A N 1
ATOM 719 C CA . PRO A 1 97 ? 26.016 -10.039 -14.550 1.00 87.00 97 PRO A CA 1
ATOM 720 C C . PRO A 1 97 ? 24.496 -9.839 -14.417 1.00 87.00 97 PRO A C 1
ATOM 722 O O . PRO A 1 97 ? 23.969 -9.732 -13.311 1.00 87.00 97 PRO A O 1
ATOM 725 N N . GLN A 1 98 ? 23.772 -9.802 -15.540 1.00 82.38 98 GLN A N 1
ATOM 726 C CA . GLN A 1 98 ? 22.326 -9.512 -15.569 1.00 82.38 98 GLN A CA 1
ATOM 727 C C . GLN A 1 98 ? 21.498 -10.523 -14.761 1.00 82.38 98 GLN A C 1
ATOM 729 O O . GLN A 1 98 ? 20.491 -10.170 -14.154 1.00 82.38 98 GLN A O 1
ATOM 734 N N . VAL A 1 99 ? 21.973 -11.768 -14.674 1.00 87.06 99 VAL A N 1
ATOM 735 C CA . VAL A 1 99 ? 21.378 -12.809 -13.823 1.00 87.06 99 VAL A CA 1
ATOM 736 C C . VAL A 1 99 ? 21.416 -12.408 -12.346 1.00 87.06 99 VAL A C 1
ATOM 738 O O . VAL A 1 99 ? 20.424 -12.569 -11.642 1.00 87.06 99 VAL A O 1
ATOM 741 N N . LEU A 1 100 ? 22.529 -11.839 -11.872 1.00 88.75 100 LEU A N 1
ATOM 742 C CA . LEU A 1 100 ? 22.659 -11.396 -10.483 1.00 88.75 100 LEU A CA 1
ATOM 743 C C . LEU A 1 100 ? 21.709 -10.230 -10.185 1.00 88.75 100 LEU A C 1
ATOM 745 O O . LEU A 1 100 ? 21.052 -10.226 -9.147 1.00 88.75 100 LEU A O 1
ATOM 749 N N . VAL A 1 101 ? 21.595 -9.276 -11.112 1.00 89.06 101 VAL A N 1
ATOM 750 C CA . VAL A 1 101 ? 20.657 -8.149 -10.990 1.00 89.06 101 VAL A CA 1
ATOM 751 C C . VAL A 1 101 ? 19.218 -8.654 -10.909 1.00 89.06 101 VAL A C 1
ATOM 753 O O . VAL A 1 101 ? 18.486 -8.255 -10.008 1.00 89.06 101 VAL A O 1
ATOM 756 N N . ALA A 1 102 ? 18.826 -9.581 -11.787 1.00 88.44 102 ALA A N 1
ATOM 757 C CA . ALA A 1 102 ? 17.490 -10.171 -11.767 1.00 88.44 102 ALA A CA 1
ATOM 758 C C . ALA A 1 102 ? 17.185 -10.871 -10.431 1.00 88.44 102 ALA A C 1
ATOM 760 O O . ALA A 1 102 ? 16.112 -10.670 -9.866 1.00 88.44 102 ALA A O 1
ATOM 761 N N . VAL A 1 103 ? 18.140 -11.632 -9.882 1.00 92.69 103 VAL A N 1
ATOM 762 C CA . VAL A 1 103 ? 17.993 -12.278 -8.566 1.00 92.69 103 VAL A CA 1
ATOM 763 C C . VAL A 1 103 ? 17.807 -11.243 -7.453 1.00 92.69 103 VAL A C 1
ATOM 765 O O . VAL A 1 103 ? 16.915 -11.404 -6.621 1.00 92.69 103 VAL A O 1
ATOM 768 N N . ILE A 1 104 ? 18.589 -10.158 -7.453 1.00 92.12 104 ILE A N 1
ATOM 769 C CA . ILE A 1 104 ? 18.448 -9.070 -6.471 1.00 92.12 104 ILE A CA 1
ATOM 770 C C . ILE A 1 104 ? 17.060 -8.430 -6.573 1.00 92.12 104 ILE A C 1
ATOM 772 O O . ILE A 1 104 ? 16.401 -8.251 -5.551 1.00 92.12 104 ILE A O 1
ATOM 776 N N . ILE A 1 105 ? 16.583 -8.134 -7.785 1.00 92.19 105 ILE A N 1
ATOM 777 C CA . ILE A 1 105 ? 15.246 -7.564 -7.997 1.00 92.19 105 ILE A CA 1
ATOM 778 C C . ILE A 1 105 ? 14.158 -8.510 -7.483 1.00 92.19 105 ILE A C 1
ATOM 780 O O . ILE A 1 105 ? 13.255 -8.066 -6.780 1.00 92.19 105 ILE A O 1
ATOM 784 N N . ILE A 1 106 ? 14.254 -9.813 -7.759 1.00 93.88 106 ILE A N 1
ATOM 785 C CA . ILE A 1 106 ? 13.292 -10.802 -7.250 1.00 93.88 106 ILE A CA 1
ATOM 786 C C . ILE A 1 106 ? 13.269 -10.801 -5.715 1.00 93.88 106 ILE A C 1
ATOM 788 O O . ILE A 1 106 ? 12.193 -10.7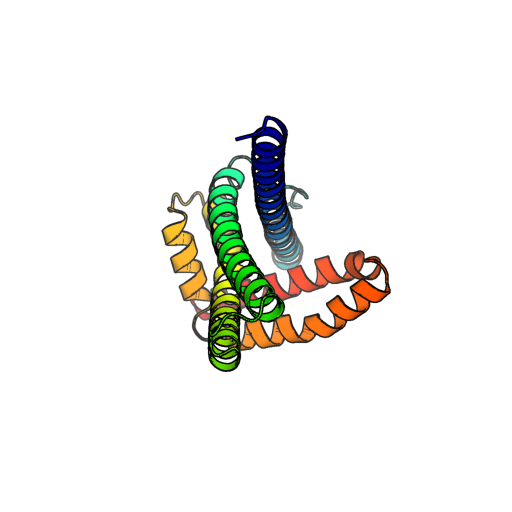81 -5.120 1.00 93.88 106 ILE A O 1
ATOM 792 N N . ILE A 1 107 ? 14.435 -10.770 -5.064 1.00 95.44 107 ILE A N 1
ATOM 793 C CA . ILE A 1 107 ? 14.529 -10.700 -3.598 1.00 95.44 107 ILE A CA 1
ATOM 794 C C . ILE A 1 107 ? 13.888 -9.409 -3.071 1.00 95.44 107 ILE A C 1
ATOM 796 O O . ILE A 1 107 ? 13.115 -9.462 -2.113 1.00 95.44 107 ILE A O 1
ATOM 800 N N . LEU A 1 108 ? 14.161 -8.265 -3.708 1.00 94.75 108 LEU A N 1
ATOM 801 C CA . LEU A 1 108 ? 13.566 -6.978 -3.339 1.00 94.75 108 LEU A CA 1
ATOM 802 C C . LEU A 1 108 ? 12.041 -6.985 -3.492 1.00 94.75 108 LEU A C 1
ATOM 804 O O . LEU A 1 108 ? 11.350 -6.481 -2.613 1.00 94.75 108 LEU A O 1
ATOM 808 N N . LEU A 1 109 ? 11.506 -7.595 -4.552 1.00 94.19 109 LEU A N 1
ATOM 809 C CA . LEU A 1 109 ? 10.062 -7.719 -4.767 1.00 94.19 10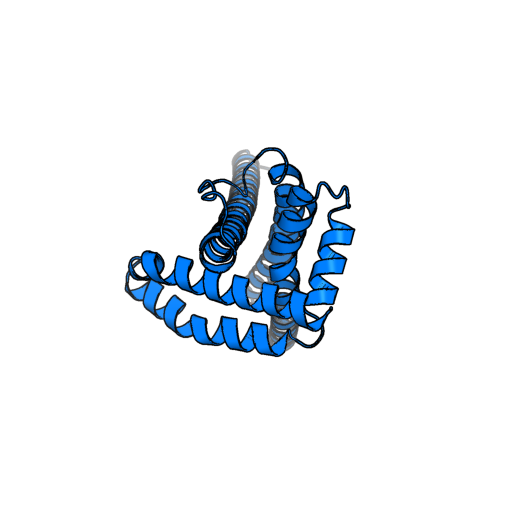9 LEU A CA 1
ATOM 810 C C . LEU A 1 109 ? 9.399 -8.625 -3.725 1.00 94.19 109 LEU A C 1
ATOM 812 O O . LEU A 1 109 ? 8.341 -8.283 -3.200 1.00 94.19 109 LEU A O 1
ATOM 816 N N . ILE A 1 110 ? 10.023 -9.755 -3.381 1.00 94.94 110 ILE A N 1
ATOM 817 C CA . ILE A 1 110 ? 9.527 -10.639 -2.315 1.00 94.94 110 ILE A CA 1
ATOM 818 C C . ILE A 1 110 ? 9.505 -9.891 -0.976 1.00 94.94 110 ILE A C 1
ATOM 820 O O . ILE A 1 110 ? 8.518 -9.968 -0.240 1.00 94.94 110 ILE A O 1
ATOM 824 N N . LEU A 1 111 ? 10.569 -9.143 -0.672 1.00 94.69 111 LEU A N 1
ATOM 825 C CA . LEU A 1 111 ? 10.651 -8.330 0.538 1.00 94.69 111 LEU A CA 1
ATOM 826 C C . LEU A 1 111 ? 9.584 -7.226 0.547 1.00 94.69 111 LEU A C 1
ATOM 828 O O . LEU A 1 111 ? 8.918 -7.046 1.565 1.00 94.69 111 LEU A O 1
ATOM 832 N N . LEU A 1 112 ? 9.385 -6.539 -0.580 1.00 94.62 112 LEU A N 1
ATOM 833 C CA . LEU A 1 112 ? 8.362 -5.506 -0.741 1.00 94.62 112 LEU A CA 1
ATOM 834 C C . LEU A 1 112 ? 6.970 -6.073 -0.457 1.00 94.62 112 LEU A C 1
ATOM 836 O O . LEU A 1 112 ? 6.274 -5.568 0.418 1.00 94.62 112 LEU A O 1
ATOM 840 N N . VAL A 1 113 ? 6.594 -7.174 -1.114 1.00 94.31 113 VAL A N 1
ATOM 841 C CA . VAL A 1 113 ? 5.298 -7.836 -0.888 1.00 94.31 113 VAL A CA 1
ATOM 842 C C . VAL A 1 113 ? 5.127 -8.216 0.584 1.00 94.31 113 VAL A C 1
ATOM 844 O O . VAL A 1 113 ? 4.058 -8.018 1.161 1.00 94.31 113 VAL A O 1
ATOM 847 N N . TRP A 1 114 ? 6.176 -8.737 1.222 1.00 94.25 114 TRP A N 1
ATOM 848 C CA . TRP A 1 114 ? 6.129 -9.096 2.637 1.00 94.25 114 TRP A CA 1
ATOM 849 C C . TRP A 1 114 ? 5.903 -7.884 3.555 1.00 94.25 114 TRP A C 1
ATOM 851 O O . TRP A 1 114 ? 5.142 -7.992 4.520 1.00 94.25 114 TRP A O 1
ATOM 861 N N . ILE A 1 115 ? 6.531 -6.741 3.260 1.00 94.06 115 ILE A N 1
ATOM 862 C CA . ILE A 1 115 ? 6.351 -5.483 4.000 1.00 94.06 115 ILE A CA 1
ATOM 863 C C . ILE A 1 115 ? 4.928 -4.938 3.790 1.00 94.06 115 ILE A C 1
ATOM 865 O O . ILE A 1 115 ? 4.224 -4.685 4.767 1.00 94.06 115 ILE A O 1
ATOM 869 N N . GLU A 1 116 ? 4.466 -4.856 2.545 1.00 93.38 116 GLU A N 1
ATOM 870 C CA . GLU A 1 116 ? 3.143 -4.349 2.140 1.00 93.38 116 GLU A CA 1
ATOM 871 C C . GLU A 1 116 ? 1.980 -5.098 2.805 1.00 93.38 116 GLU A C 1
ATOM 873 O O . GLU A 1 116 ? 0.989 -4.521 3.276 1.00 93.38 116 GLU A O 1
ATOM 878 N N . LEU A 1 117 ? 2.102 -6.424 2.915 1.00 94.06 117 LEU A N 1
ATOM 879 C CA . LEU A 1 117 ? 1.119 -7.243 3.626 1.00 94.06 117 LEU A CA 1
ATOM 880 C C . LEU A 1 117 ? 0.999 -6.849 5.101 1.00 94.06 117 LEU A C 1
ATOM 882 O O . LEU A 1 117 ? -0.094 -6.911 5.662 1.00 94.06 117 LEU A O 1
ATOM 886 N N . ARG A 1 118 ? 2.099 -6.431 5.736 1.00 92.75 118 ARG A N 1
ATOM 887 C CA . ARG A 1 118 ? 2.108 -5.996 7.139 1.00 92.75 118 ARG A CA 1
ATOM 888 C C . ARG A 1 118 ? 1.631 -4.562 7.308 1.00 92.75 118 ARG A C 1
ATOM 890 O O . ARG A 1 118 ? 0.941 -4.274 8.286 1.00 92.75 118 ARG A O 1
ATOM 897 N N . LEU A 1 119 ? 1.976 -3.690 6.363 1.00 94.12 119 LEU A N 1
ATOM 898 C CA . LEU A 1 119 ? 1.567 -2.288 6.373 1.00 94.12 119 LEU A CA 1
ATOM 899 C C . LEU A 1 119 ? 0.064 -2.111 6.129 1.00 94.12 119 LEU A C 1
ATOM 901 O O . LEU A 1 119 ? -0.536 -1.196 6.686 1.00 94.12 119 LEU A O 1
ATOM 905 N N . THR A 1 120 ? -0.580 -3.072 5.459 1.00 92.88 120 THR A N 1
ATOM 906 C CA . THR A 1 120 ? -2.041 -3.092 5.248 1.00 92.88 120 THR A CA 1
ATOM 907 C C . THR A 1 120 ? -2.841 -2.872 6.543 1.00 92.88 120 THR A C 1
ATOM 909 O O . THR A 1 120 ? -3.848 -2.172 6.531 1.00 92.88 120 THR A O 1
ATOM 912 N N . TYR A 1 121 ? -2.405 -3.433 7.679 1.00 95.25 121 TYR A N 1
ATOM 913 C CA . TYR A 1 121 ? -3.119 -3.289 8.958 1.00 95.25 121 TYR A CA 1
ATOM 914 C C . TYR A 1 121 ? -2.840 -1.973 9.690 1.00 95.25 121 TYR A C 1
ATOM 916 O O . TYR A 1 121 ? -3.585 -1.609 10.597 1.00 95.25 121 TYR A O 1
ATOM 924 N N . VAL A 1 122 ? -1.781 -1.257 9.314 1.00 95.81 122 VAL A N 1
ATOM 925 C CA . VAL A 1 122 ? -1.364 -0.018 9.982 1.00 95.81 122 VAL A CA 1
ATOM 926 C C . VAL A 1 122 ? -2.417 1.067 9.807 1.00 95.81 122 VAL A C 1
ATOM 928 O O . VAL A 1 122 ? -2.727 1.758 10.769 1.00 95.81 122 VAL A O 1
ATOM 931 N N . VAL A 1 123 ? -3.044 1.153 8.632 1.00 96.12 123 VAL A N 1
ATOM 932 C CA . VAL A 1 123 ? -4.135 2.104 8.369 1.00 96.12 123 VAL A CA 1
ATOM 933 C C . VAL A 1 123 ? -5.306 1.914 9.338 1.00 96.12 123 VAL A C 1
ATOM 935 O O . VAL A 1 123 ? -5.815 2.888 9.886 1.00 96.12 123 VAL A O 1
ATOM 938 N N . TYR A 1 124 ? -5.703 0.669 9.600 1.00 96.12 124 TYR A N 1
ATOM 939 C CA . TYR A 1 124 ? -6.791 0.378 10.533 1.00 96.12 124 TYR A CA 1
ATOM 940 C C . TYR A 1 124 ? -6.389 0.647 11.989 1.00 96.12 124 TYR A C 1
ATOM 942 O O . TYR A 1 124 ? -7.184 1.167 12.763 1.00 96.12 124 TYR A O 1
ATOM 950 N N . VAL A 1 125 ? -5.134 0.365 12.359 1.00 95.94 125 VAL A N 1
ATOM 951 C CA . VAL A 1 125 ? -4.603 0.720 13.686 1.00 95.94 125 VAL A CA 1
ATOM 952 C C . VAL A 1 125 ? -4.578 2.236 13.892 1.00 95.94 125 VAL A C 1
ATOM 954 O O . VAL A 1 125 ? -4.939 2.699 14.970 1.00 95.94 125 VAL A O 1
ATOM 957 N N . ILE A 1 126 ? -4.191 3.008 12.870 1.00 95.56 126 ILE A N 1
ATOM 958 C CA . ILE A 1 126 ? -4.259 4.475 12.899 1.00 95.56 126 ILE A CA 1
ATOM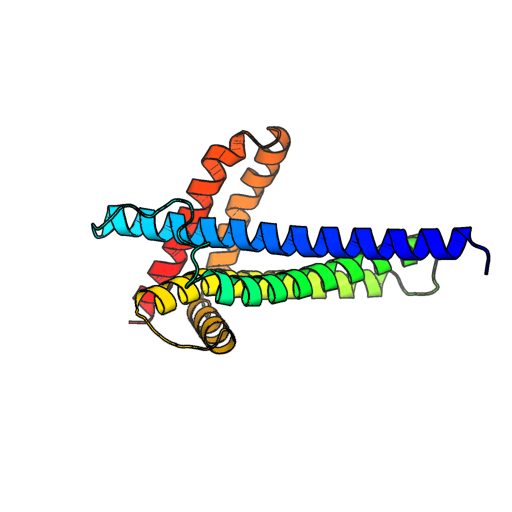 959 C C . ILE A 1 126 ? -5.705 4.923 13.147 1.00 95.56 126 ILE A C 1
ATOM 961 O O . ILE A 1 126 ? -5.934 5.801 13.979 1.00 95.56 126 ILE A O 1
ATOM 965 N N . ASP A 1 127 ? -6.682 4.322 12.459 1.00 95.00 127 ASP A N 1
ATOM 966 C CA . ASP A 1 127 ? -8.100 4.645 12.655 1.00 95.00 127 ASP A CA 1
ATOM 967 C C . ASP A 1 127 ? -8.572 4.358 14.084 1.00 95.00 127 ASP A C 1
ATOM 969 O O . ASP A 1 127 ? -9.168 5.224 14.730 1.00 95.00 127 ASP A O 1
ATOM 973 N N . ASP A 1 128 ? -8.259 3.167 14.596 1.00 94.00 128 ASP A N 1
ATOM 974 C CA . ASP A 1 128 ? -8.619 2.736 15.946 1.00 94.00 128 ASP A CA 1
ATOM 975 C C . ASP A 1 128 ? -7.977 3.645 17.010 1.00 94.00 128 ASP A C 1
ATOM 977 O O . ASP A 1 128 ? -8.654 4.090 17.945 1.00 94.00 128 ASP A O 1
ATOM 981 N N . ASP A 1 129 ? -6.699 4.005 16.856 1.00 94.00 129 ASP A N 1
ATOM 982 C CA . ASP A 1 129 ? -6.006 4.906 17.780 1.00 94.00 129 ASP A CA 1
ATOM 983 C C . ASP A 1 129 ? -6.591 6.329 17.719 1.00 94.00 129 ASP A C 1
ATOM 985 O O . ASP A 1 129 ? -6.782 6.966 18.759 1.00 94.00 129 ASP A O 1
ATOM 989 N N . VAL A 1 130 ? -6.946 6.834 16.533 1.00 92.31 130 VAL A N 1
ATOM 990 C CA . VAL A 1 130 ? -7.597 8.148 16.398 1.00 92.31 130 VAL A CA 1
ATOM 991 C C . VAL A 1 130 ? -9.005 8.141 17.001 1.00 92.31 130 VAL A C 1
ATOM 993 O O . VAL A 1 130 ? -9.376 9.100 17.686 1.00 92.31 130 VAL A O 1
ATOM 996 N N . ARG A 1 131 ? -9.783 7.071 16.803 1.00 89.50 131 ARG A N 1
ATOM 997 C CA . ARG A 1 131 ? -11.138 6.921 17.363 1.00 89.50 131 ARG A CA 1
ATOM 998 C C . ARG A 1 131 ? -11.137 6.790 18.880 1.00 89.50 131 ARG A C 1
ATOM 1000 O O . ARG A 1 131 ? -11.994 7.374 19.536 1.00 89.50 131 ARG A O 1
ATOM 1007 N N . THR A 1 132 ? -10.182 6.051 19.435 1.00 90.31 132 THR A N 1
ATOM 1008 C CA . THR A 1 132 ? -10.043 5.855 20.887 1.00 90.31 132 THR A CA 1
ATOM 1009 C C . THR A 1 132 ? -9.320 7.012 21.584 1.00 90.31 132 THR A C 1
ATOM 1011 O O . THR A 1 132 ? -9.183 7.011 22.806 1.00 90.31 132 THR A O 1
ATOM 1014 N N . GLY A 1 133 ? -8.856 8.016 20.829 1.00 88.12 133 GLY A N 1
ATOM 1015 C CA . GLY A 1 133 ? -8.110 9.157 21.363 1.00 88.12 133 GLY A CA 1
ATOM 1016 C C . GLY A 1 133 ? -6.693 8.802 21.823 1.00 88.12 133 GLY A C 1
ATOM 1017 O O . GLY A 1 133 ? -6.057 9.590 22.528 1.00 88.12 133 GLY A O 1
ATOM 1018 N N . GLN A 1 134 ? -6.174 7.639 21.425 1.00 88.25 134 GLN A N 1
ATOM 1019 C CA . GLN A 1 134 ? -4.825 7.215 21.757 1.00 88.25 134 GLN A CA 1
ATOM 1020 C C . GLN A 1 134 ? -3.788 8.056 21.004 1.00 88.25 134 GLN A C 1
ATOM 1022 O O . GLN A 1 134 ? -3.769 8.186 19.775 1.00 88.25 134 GLN A O 1
ATOM 1027 N N . LYS A 1 135 ? -2.878 8.650 21.776 1.00 80.56 135 LYS A N 1
ATOM 1028 C CA . LYS A 1 135 ? -1.756 9.444 21.267 1.00 80.56 135 LYS A CA 1
ATOM 1029 C C . LYS A 1 135 ? -0.512 8.567 21.165 1.00 80.56 135 LYS A C 1
ATOM 1031 O O . LYS A 1 135 ? 0.396 8.676 21.983 1.00 80.56 135 LYS A O 1
ATOM 1036 N N . ARG A 1 136 ? -0.495 7.671 20.178 1.00 86.19 136 ARG A N 1
ATOM 1037 C CA . ARG A 1 136 ? 0.697 6.898 19.812 1.00 86.19 136 ARG A CA 1
ATOM 1038 C C . ARG A 1 136 ? 1.463 7.578 18.680 1.00 86.19 136 ARG A C 1
ATOM 1040 O O . ARG A 1 136 ? 0.913 8.401 17.951 1.00 86.19 136 ARG A O 1
ATOM 1047 N N . SER A 1 137 ? 2.749 7.257 18.570 1.00 90.56 137 SER A N 1
ATOM 1048 C CA . SER A 1 137 ? 3.556 7.620 17.406 1.00 90.56 137 SER A CA 1
ATOM 1049 C C . SER A 1 137 ? 3.264 6.669 16.243 1.00 90.56 137 SER A C 1
ATOM 1051 O O . SER A 1 137 ? 2.924 5.506 16.466 1.00 90.56 137 SER A O 1
ATOM 1053 N N . VAL A 1 138 ? 3.490 7.131 15.010 1.00 91.62 138 VAL A N 1
ATOM 1054 C CA . VAL A 1 138 ? 3.298 6.314 13.795 1.00 91.62 138 VAL A CA 1
ATOM 1055 C C . VAL A 1 138 ? 4.127 5.027 13.832 1.00 91.62 138 VAL A C 1
ATOM 1057 O O . VAL A 1 138 ? 3.669 3.966 13.423 1.00 91.62 138 VAL A O 1
ATOM 1060 N N . TRP A 1 139 ? 5.316 5.065 14.434 1.00 93.19 139 TRP A N 1
ATOM 1061 C CA . TRP A 1 139 ? 6.149 3.877 14.644 1.00 93.19 139 TRP A CA 1
ATOM 1062 C C . TRP A 1 139 ? 5.496 2.824 15.547 1.00 93.19 139 TRP A C 1
ATOM 1064 O O . TRP A 1 139 ? 5.622 1.625 15.295 1.00 93.19 139 TRP A O 1
ATOM 1074 N N . ALA A 1 140 ? 4.786 3.253 16.593 1.00 94.25 140 ALA A N 1
ATOM 1075 C CA . ALA A 1 140 ? 4.063 2.340 17.471 1.00 94.25 140 ALA A CA 1
ATOM 1076 C C . ALA A 1 140 ? 2.831 1.741 16.771 1.00 94.25 140 ALA A C 1
ATOM 1078 O O . ALA A 1 140 ? 2.544 0.559 16.963 1.00 94.25 140 ALA A O 1
ATOM 1079 N N . GLU A 1 141 ? 2.153 2.516 15.920 1.00 94.81 141 GLU A N 1
ATOM 1080 C CA . GLU A 1 141 ? 1.046 2.041 15.076 1.00 94.81 141 GLU A CA 1
ATOM 1081 C C . GLU A 1 141 ? 1.536 0.998 14.058 1.00 94.81 141 GLU A C 1
ATOM 1083 O O . GLU A 1 141 ? 0.937 -0.072 13.930 1.00 94.81 141 GLU A O 1
ATOM 1088 N N . ILE A 1 142 ? 2.690 1.244 13.422 1.00 94.94 142 ILE A N 1
ATOM 1089 C CA . ILE A 1 142 ? 3.361 0.274 12.544 1.00 94.94 142 ILE A CA 1
ATOM 1090 C C . ILE A 1 142 ? 3.668 -1.017 13.312 1.00 94.94 142 ILE A C 1
ATOM 1092 O O . ILE A 1 142 ? 3.290 -2.105 12.875 1.00 94.94 142 ILE A O 1
ATOM 1096 N N . GLY A 1 143 ? 4.284 -0.915 14.493 1.00 95.31 143 GLY A N 1
ATOM 1097 C CA . GLY A 1 143 ? 4.587 -2.076 15.334 1.00 95.31 143 GLY A CA 1
ATOM 1098 C C . GLY A 1 143 ? 3.339 -2.871 15.741 1.00 95.31 143 GLY A C 1
ATOM 1099 O O . GLY A 1 143 ? 3.345 -4.107 15.724 1.00 95.31 143 GLY A O 1
ATOM 1100 N N . ALA A 1 144 ? 2.242 -2.183 16.062 1.00 94.12 144 ALA A N 1
ATOM 1101 C CA . ALA A 1 144 ? 0.962 -2.810 16.371 1.00 94.12 144 ALA A CA 1
ATOM 1102 C C . ALA A 1 144 ? 0.361 -3.534 15.153 1.00 94.12 144 ALA A C 1
ATOM 1104 O O . ALA A 1 144 ? -0.041 -4.695 15.288 1.00 94.12 144 ALA A O 1
ATOM 1105 N N . GLY A 1 145 ? 0.376 -2.914 13.968 1.00 93.88 145 GLY A N 1
ATOM 1106 C CA . GLY A 1 145 ? -0.050 -3.546 12.713 1.00 93.88 145 GLY A CA 1
ATOM 1107 C C . GLY A 1 145 ? 0.774 -4.795 12.379 1.00 93.88 145 GLY A C 1
ATOM 1108 O O . GLY A 1 145 ? 0.230 -5.855 12.057 1.00 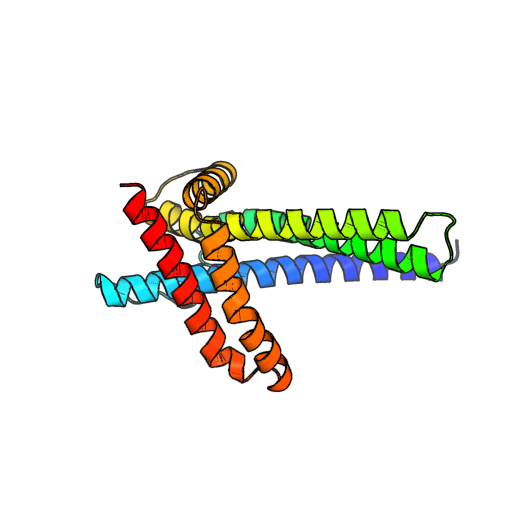93.88 145 GLY A O 1
ATOM 1109 N N . TRP A 1 146 ? 2.092 -4.735 12.577 1.00 94.00 146 TRP A N 1
ATOM 1110 C CA . TRP A 1 146 ? 2.994 -5.875 12.384 1.00 94.00 146 TRP A CA 1
ATOM 1111 C C . TRP A 1 146 ? 2.716 -7.028 13.350 1.00 94.00 146 TRP A C 1
ATOM 1113 O O . TRP A 1 146 ? 2.808 -8.200 12.972 1.00 94.00 146 TRP A O 1
ATOM 1123 N N . LYS A 1 147 ? 2.353 -6.713 14.598 1.00 92.88 147 LYS A N 1
ATOM 1124 C CA . LYS A 1 147 ? 1.958 -7.721 15.587 1.00 92.88 147 LYS A CA 1
ATOM 1125 C C . LYS A 1 147 ? 0.631 -8.383 15.211 1.00 92.88 147 LYS A C 1
ATOM 1127 O O . LYS A 1 147 ? 0.516 -9.591 15.378 1.00 92.88 147 LYS A O 1
ATOM 1132 N N . LEU A 1 148 ? -0.336 -7.624 14.690 1.00 92.50 148 LEU A N 1
ATOM 1133 C CA . LEU A 1 148 ? -1.650 -8.134 14.266 1.00 92.50 148 LEU A CA 1
ATOM 1134 C C . LEU A 1 148 ? -1.592 -8.997 12.993 1.00 92.50 148 LEU A C 1
ATOM 1136 O O . LEU A 1 148 ? -2.420 -9.885 12.806 1.00 92.50 148 LEU A O 1
ATOM 1140 N N . THR A 1 149 ? -0.607 -8.767 12.124 1.00 92.44 149 THR A N 1
ATOM 1141 C CA . THR A 1 149 ? -0.391 -9.586 10.916 1.00 92.44 149 THR A CA 1
ATOM 1142 C C . THR A 1 149 ? 0.445 -10.843 11.171 1.00 92.44 149 THR A C 1
ATOM 1144 O O . THR A 1 149 ? 0.493 -11.745 10.327 1.00 92.44 149 THR A O 1
ATOM 1147 N N . LYS A 1 150 ? 1.112 -10.952 12.330 1.00 88.19 150 LYS A N 1
ATOM 1148 C CA . LYS A 1 150 ? 1.940 -12.116 12.679 1.00 88.19 150 LYS A CA 1
ATOM 1149 C C . LYS A 1 150 ? 1.091 -13.395 12.700 1.00 88.19 150 LYS A C 1
ATOM 1151 O O . LYS A 1 150 ? 0.024 -13.431 13.294 1.00 88.19 150 LYS A O 1
ATOM 1156 N N . GLY A 1 151 ? 1.572 -14.443 12.027 1.00 86.00 151 GLY A N 1
ATOM 1157 C CA . GLY A 1 151 ? 0.852 -15.716 11.883 1.00 86.00 151 GLY A CA 1
ATOM 1158 C C . GLY A 1 151 ? -0.230 -15.726 10.795 1.00 86.00 151 GLY A C 1
ATOM 1159 O O . GLY A 1 151 ? -0.770 -16.783 10.497 1.00 86.00 151 GLY A O 1
ATOM 1160 N N . ARG A 1 152 ? -0.519 -14.581 10.157 1.00 88.38 152 ARG A N 1
ATOM 1161 C CA . ARG A 1 152 ? -1.602 -14.444 9.164 1.00 88.38 152 ARG A CA 1
ATOM 1162 C C . ARG A 1 152 ? -1.172 -13.865 7.822 1.00 88.38 152 ARG A C 1
ATOM 1164 O O . ARG A 1 152 ? -1.994 -13.774 6.916 1.00 88.38 152 ARG A O 1
ATOM 1171 N N . VAL A 1 153 ? 0.110 -13.530 7.667 1.00 91.25 153 VAL A N 1
ATOM 1172 C CA . VAL A 1 153 ? 0.681 -13.013 6.410 1.00 91.25 153 VAL A CA 1
ATOM 1173 C C . VAL A 1 153 ? 0.314 -13.905 5.221 1.00 91.25 153 VAL A C 1
ATOM 1175 O O . VAL A 1 153 ? -0.068 -13.391 4.179 1.00 91.25 153 VAL A O 1
ATOM 1178 N N . TRP A 1 154 ? 0.348 -15.231 5.392 1.00 92.94 154 TRP A N 1
ATOM 1179 C CA . TRP A 1 154 ? -0.038 -16.168 4.335 1.00 92.94 154 TRP A CA 1
ATOM 1180 C C . TRP A 1 154 ? -1.523 -16.074 3.963 1.00 92.94 154 TRP A C 1
ATOM 1182 O O . TRP A 1 154 ? -1.854 -15.999 2.785 1.00 92.94 154 TRP A O 1
ATOM 1192 N N . LYS A 1 155 ? -2.423 -15.995 4.954 1.00 93.38 155 LYS A N 1
ATOM 1193 C CA . LYS A 1 155 ? -3.868 -15.824 4.718 1.00 93.38 155 LYS A CA 1
ATOM 1194 C C . LYS A 1 155 ? -4.149 -14.510 3.979 1.00 93.38 155 LYS A C 1
ATOM 1196 O O . LYS A 1 155 ? -4.924 -14.505 3.027 1.00 93.38 155 LYS A O 1
ATOM 1201 N N . LEU A 1 156 ? -3.477 -13.424 4.375 1.00 94.44 156 LEU A N 1
ATOM 1202 C CA . LEU A 1 156 ? -3.562 -12.129 3.691 1.00 94.44 156 LEU A CA 1
ATOM 1203 C C . LEU A 1 156 ? -3.024 -12.191 2.261 1.00 94.44 156 LEU A C 1
ATOM 1205 O O . LEU A 1 156 ? -3.650 -11.644 1.358 1.00 94.44 156 LEU A O 1
ATOM 1209 N N . LEU A 1 157 ? -1.900 -12.876 2.037 1.00 95.12 157 LEU A N 1
ATOM 1210 C CA . LEU A 1 157 ? -1.343 -13.062 0.700 1.00 95.12 157 LEU A CA 1
ATOM 1211 C C . LEU A 1 157 ? -2.314 -13.832 -0.198 1.00 95.12 157 LEU A C 1
ATOM 1213 O O . LEU A 1 157 ? -2.621 -13.364 -1.288 1.00 95.12 157 LEU A O 1
ATOM 1217 N N . CYS A 1 158 ? -2.840 -14.970 0.262 1.00 96.12 158 CYS A N 1
ATOM 1218 C CA . CYS A 1 158 ? -3.819 -15.753 -0.492 1.00 96.12 158 CYS A CA 1
ATOM 1219 C C . CYS A 1 158 ? -5.075 -14.939 -0.819 1.00 96.12 158 CYS A C 1
ATOM 1221 O O . CYS A 1 158 ? -5.575 -15.028 -1.937 1.00 96.12 158 CYS A O 1
ATOM 1223 N N . LEU A 1 159 ? -5.555 -14.121 0.126 1.00 96.00 159 LEU A N 1
ATOM 1224 C CA . LEU A 1 159 ? -6.684 -13.229 -0.114 1.00 96.00 159 LEU A CA 1
ATOM 1225 C C . LEU A 1 159 ? -6.352 -12.182 -1.182 1.00 96.00 159 LEU A C 1
ATOM 1227 O O . LEU A 1 159 ? -7.088 -12.048 -2.148 1.00 96.00 159 LEU A O 1
ATOM 1231 N N . LYS A 1 160 ? -5.226 -11.468 -1.073 1.00 94.94 160 LYS A N 1
ATOM 1232 C CA . LYS A 1 160 ? -4.838 -10.489 -2.102 1.00 94.94 160 LYS A CA 1
ATOM 1233 C C . LYS A 1 160 ? -4.621 -11.144 -3.473 1.00 94.94 160 LYS A C 1
ATOM 1235 O O . LYS A 1 160 ? -4.997 -10.569 -4.490 1.00 94.94 160 LYS A O 1
ATOM 1240 N N . LEU A 1 161 ? -4.069 -12.358 -3.513 1.00 95.38 161 LEU A N 1
ATOM 1241 C CA . LEU A 1 161 ? -3.872 -13.117 -4.749 1.00 95.38 161 LEU A CA 1
ATOM 1242 C C . LEU A 1 161 ? -5.187 -13.596 -5.374 1.00 95.38 161 LEU A C 1
ATOM 1244 O O . LEU A 1 161 ? -5.286 -13.603 -6.598 1.00 95.38 161 LEU A O 1
ATOM 1248 N N . SER A 1 162 ? -6.212 -13.938 -4.585 1.00 96.69 162 SER A N 1
ATOM 1249 C CA . SER A 1 162 ? -7.525 -14.294 -5.146 1.00 96.69 162 SER A CA 1
ATOM 1250 C C . SER A 1 162 ? -8.179 -13.112 -5.871 1.00 96.69 162 SER A C 1
ATOM 1252 O O . SER A 1 162 ? -8.939 -13.315 -6.818 1.00 96.69 162 SER A O 1
ATOM 1254 N N . PHE A 1 163 ? -7.814 -11.880 -5.497 1.00 96.12 163 PHE A N 1
ATOM 1255 C CA . PHE A 1 163 ? -8.217 -10.650 -6.176 1.00 96.12 163 PHE A CA 1
ATOM 1256 C C . PHE A 1 163 ? -7.382 -10.296 -7.412 1.00 96.12 163 PHE A C 1
ATOM 1258 O O . PHE A 1 163 ? -7.842 -9.515 -8.244 1.00 96.12 163 PHE A O 1
ATOM 1265 N N . LEU A 1 164 ? -6.198 -10.891 -7.597 1.00 94.81 164 LEU A N 1
ATOM 1266 C CA . LEU A 1 164 ? -5.297 -10.556 -8.706 1.00 94.81 164 LEU A CA 1
ATOM 1267 C C . LEU A 1 164 ? -5.957 -10.754 -10.080 1.00 94.81 164 LEU A C 1
ATOM 1269 O O . LEU A 1 164 ? -5.854 -9.886 -10.944 1.00 94.81 164 LEU A O 1
ATOM 1273 N N . GLY A 1 165 ? -6.699 -11.851 -10.261 1.00 94.25 165 GLY A N 1
ATOM 1274 C CA . GLY A 1 165 ? -7.448 -12.105 -11.498 1.00 94.25 165 GLY A CA 1
ATOM 1275 C C . GLY A 1 165 ? -8.510 -11.037 -11.786 1.00 94.25 165 GLY A C 1
ATOM 1276 O O . GLY A 1 165 ? -8.679 -10.615 -12.929 1.00 94.25 165 GLY A O 1
ATOM 1277 N N . TRP A 1 166 ? -9.175 -10.531 -10.747 1.00 96.44 166 TRP A N 1
ATOM 1278 C CA . TRP A 1 166 ? -10.181 -9.475 -10.872 1.00 96.44 166 TRP A CA 1
ATOM 1279 C C . TRP A 1 166 ? -9.564 -8.123 -11.235 1.00 96.44 166 TRP A C 1
ATOM 1281 O O . TRP A 1 166 ? -10.148 -7.372 -12.018 1.00 96.44 166 TRP A O 1
ATOM 1291 N N . TYR A 1 167 ? -8.368 -7.818 -10.727 1.00 93.69 167 TYR A N 1
ATOM 1292 C CA . TYR A 1 167 ? -7.630 -6.619 -11.129 1.00 93.69 167 TYR A CA 1
ATOM 1293 C C . TYR A 1 167 ? -7.205 -6.673 -12.600 1.00 93.69 167 TYR A C 1
ATOM 1295 O O . TYR A 1 167 ? -7.359 -5.682 -13.314 1.00 93.69 167 TYR A O 1
ATOM 1303 N N . ILE A 1 168 ? -6.760 -7.839 -13.080 1.00 94.62 168 ILE A N 1
ATOM 1304 C CA . ILE A 1 168 ? -6.455 -8.054 -14.503 1.00 94.62 168 ILE A CA 1
ATOM 1305 C C . ILE A 1 168 ? -7.711 -7.820 -15.353 1.00 94.62 168 ILE A C 1
ATOM 1307 O O . ILE A 1 168 ? -7.669 -7.076 -16.332 1.00 94.62 168 ILE A O 1
ATOM 1311 N N . LEU A 1 169 ? -8.855 -8.386 -14.955 1.00 95.38 169 LEU A N 1
ATOM 1312 C CA . LEU A 1 169 ? -10.121 -8.171 -15.660 1.00 95.38 169 LEU A CA 1
ATOM 1313 C C . LEU A 1 169 ? -10.558 -6.699 -15.632 1.00 95.38 169 LEU A C 1
ATOM 1315 O O . LEU A 1 169 ? -11.062 -6.175 -16.624 1.00 95.38 169 LEU A O 1
ATOM 1319 N N . THR A 1 170 ? -10.305 -6.003 -14.524 1.00 96.06 170 THR A N 1
ATOM 1320 C CA . THR A 1 170 ? -10.609 -4.575 -14.389 1.00 96.06 170 THR A CA 1
ATOM 1321 C C . THR A 1 170 ? -9.873 -3.739 -15.432 1.00 96.06 170 THR A C 1
ATOM 1323 O O . THR A 1 170 ? -10.495 -2.861 -16.035 1.00 96.06 170 THR A O 1
ATOM 1326 N N . ALA A 1 171 ? -8.608 -4.059 -15.722 1.00 94.75 171 ALA A N 1
ATOM 1327 C CA . ALA A 1 171 ? -7.844 -3.399 -16.779 1.00 94.75 171 ALA A CA 1
ATOM 1328 C C . ALA A 1 171 ? -8.484 -3.591 -18.168 1.00 94.75 171 ALA A C 1
ATOM 1330 O O . ALA A 1 171 ? -8.613 -2.624 -18.917 1.00 94.75 171 ALA A O 1
ATOM 1331 N N . PHE A 1 172 ? -8.981 -4.795 -18.481 1.00 96.38 172 PHE A N 1
ATOM 1332 C CA . PHE A 1 172 ? -9.690 -5.057 -19.743 1.00 96.38 172 PHE A CA 1
ATOM 1333 C C . PHE A 1 172 ? -11.021 -4.302 -19.868 1.00 96.38 172 PHE A C 1
ATOM 1335 O O . PHE A 1 172 ? -11.453 -4.003 -20.977 1.00 96.38 172 PHE A O 1
ATOM 1342 N N . THR A 1 173 ? -11.653 -3.947 -18.747 1.00 96.38 173 THR A N 1
ATOM 1343 C CA . THR A 1 173 ? -12.877 -3.122 -18.724 1.00 96.38 173 THR A CA 1
ATOM 1344 C C . THR A 1 173 ? -12.607 -1.617 -18.636 1.00 96.38 173 THR A C 1
ATOM 1346 O O . THR A 1 173 ? -13.525 -0.855 -18.338 1.00 96.38 173 THR A O 1
ATOM 1349 N N . LEU A 1 174 ? -11.355 -1.177 -18.832 1.00 94.94 174 LEU A N 1
ATOM 1350 C CA . LEU A 1 174 ? -10.927 0.219 -18.660 1.00 94.94 174 LEU A CA 1
ATOM 1351 C C . LEU A 1 174 ? -11.303 0.800 -17.282 1.00 94.94 174 LEU A C 1
ATOM 1353 O O . LEU A 1 174 ? -11.630 1.976 -17.152 1.00 94.94 174 LEU A O 1
ATOM 1357 N N . GLY A 1 175 ? -11.283 -0.037 -16.2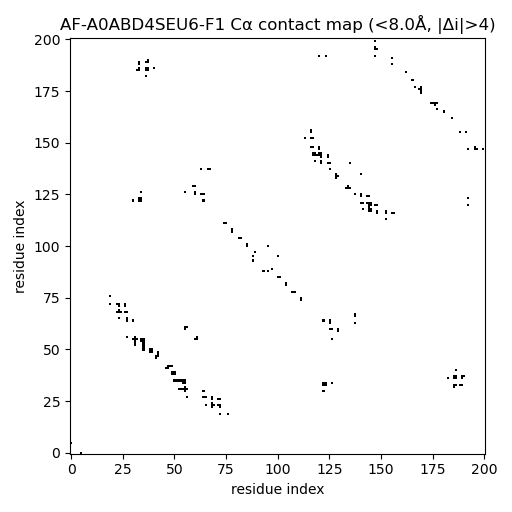41 1.00 91.50 175 GLY A N 1
ATOM 1358 C CA . GLY A 1 175 ? -11.578 0.371 -14.867 1.00 91.50 175 GLY A CA 1
ATOM 1359 C C . GLY A 1 175 ? -13.048 0.288 -14.449 1.00 91.50 175 GLY A C 1
ATOM 1360 O O . GLY A 1 175 ? -13.322 0.429 -13.259 1.00 91.50 175 GLY A O 1
ATOM 1361 N N . ILE A 1 176 ? -13.988 -0.002 -15.357 1.00 96.00 176 ILE A N 1
ATOM 1362 C CA . ILE A 1 176 ? -15.429 -0.045 -15.037 1.00 96.00 176 ILE A CA 1
ATOM 1363 C C . ILE A 1 176 ? -15.731 -1.088 -13.952 1.00 96.00 176 ILE A C 1
ATOM 1365 O O . ILE A 1 176 ? -16.409 -0.778 -12.974 1.00 96.00 176 ILE A O 1
ATOM 1369 N N . LEU A 1 177 ? -15.163 -2.295 -14.054 1.00 96.06 177 LEU A N 1
ATOM 1370 C CA . LEU A 1 177 ? -15.317 -3.338 -13.029 1.00 96.06 177 LEU A CA 1
ATOM 1371 C C . LEU A 1 177 ? -14.817 -2.891 -11.640 1.00 96.06 177 LEU A C 1
ATOM 1373 O O . LEU A 1 177 ? -15.326 -3.347 -10.613 1.00 96.06 177 LEU A O 1
ATOM 1377 N N . GLY A 1 178 ? -13.866 -1.955 -11.604 1.00 94.31 178 GLY A N 1
ATOM 1378 C CA . GLY A 1 178 ? -13.292 -1.394 -10.384 1.00 94.31 178 GLY A CA 1
ATOM 1379 C C . GLY A 1 178 ? -14.333 -0.769 -9.454 1.00 94.31 178 GLY A C 1
ATOM 1380 O O . GLY A 1 178 ? -14.163 -0.829 -8.239 1.00 94.31 178 GLY A O 1
ATOM 1381 N N . ILE A 1 179 ? -15.439 -0.250 -10.000 1.00 94.94 179 ILE A N 1
ATOM 1382 C CA . ILE A 1 179 ? -16.515 0.392 -9.228 1.00 94.94 179 ILE A CA 1
ATOM 1383 C C . ILE A 1 179 ? -17.121 -0.576 -8.201 1.00 94.94 179 ILE A C 1
ATOM 1385 O O . ILE A 1 179 ? -17.387 -0.181 -7.067 1.00 94.94 179 ILE A O 1
ATOM 1389 N N . TRP A 1 180 ? -17.296 -1.849 -8.566 1.00 94.00 180 TRP A N 1
ATOM 1390 C CA . TRP A 1 180 ? -17.809 -2.887 -7.661 1.00 94.00 180 TRP A CA 1
ATOM 1391 C C . TRP A 1 180 ? -16.691 -3.633 -6.937 1.00 94.00 180 TRP A C 1
ATOM 1393 O O . TRP A 1 180 ? -16.848 -4.027 -5.780 1.00 94.00 180 TRP A O 1
ATOM 1403 N N . LEU A 1 181 ? -15.551 -3.810 -7.607 1.00 96.06 181 LEU A N 1
ATOM 1404 C CA . LEU A 1 181 ? -14.432 -4.569 -7.066 1.00 96.06 181 LEU A CA 1
ATOM 1405 C C . LEU A 1 181 ? -13.780 -3.872 -5.868 1.00 96.06 181 LEU A C 1
ATOM 1407 O O . LEU A 1 181 ? -13.472 -4.538 -4.885 1.00 96.06 181 LEU A O 1
ATOM 1411 N N . ILE A 1 182 ? -13.581 -2.551 -5.924 1.00 94.81 182 ILE A N 1
ATOM 1412 C CA . ILE A 1 182 ? -12.895 -1.798 -4.863 1.00 94.81 182 ILE A CA 1
ATOM 1413 C C . ILE A 1 182 ? -13.647 -1.895 -3.521 1.00 94.81 182 ILE A C 1
ATOM 1415 O O . ILE A 1 182 ? -13.014 -2.270 -2.530 1.00 94.81 182 ILE A O 1
ATOM 1419 N N . PRO A 1 183 ? -14.970 -1.630 -3.445 1.00 95.25 183 PRO A N 1
ATOM 1420 C CA . PRO A 1 183 ? -15.742 -1.853 -2.223 1.00 95.25 183 PRO A CA 1
ATOM 1421 C C . PRO A 1 183 ? -15.622 -3.283 -1.697 1.00 95.25 183 PRO A C 1
ATOM 1423 O O . PRO A 1 183 ? -15.352 -3.489 -0.516 1.00 95.25 183 PRO A O 1
ATOM 1426 N N . TYR A 1 184 ? -15.779 -4.274 -2.578 1.00 95.69 184 TYR A N 1
ATOM 1427 C CA . TYR A 1 184 ? -15.740 -5.684 -2.200 1.00 95.69 184 TYR A CA 1
ATOM 1428 C C . TYR A 1 184 ? -14.365 -6.103 -1.652 1.00 95.69 184 TYR A C 1
ATOM 1430 O O . TYR A 1 184 ? -14.288 -6.744 -0.603 1.00 95.69 184 TYR A O 1
ATOM 1438 N N . TYR A 1 185 ? -13.281 -5.667 -2.299 1.00 96.88 185 TYR A N 1
ATOM 1439 C CA . TYR A 1 185 ? -11.912 -5.874 -1.830 1.00 96.88 185 TYR A CA 1
ATOM 1440 C C . TYR A 1 185 ? -11.690 -5.246 -0.449 1.00 96.88 185 TYR A C 1
ATOM 1442 O O . TYR A 1 185 ? -11.231 -5.925 0.469 1.00 96.88 185 TYR A O 1
ATOM 1450 N N . ASN A 1 186 ? -12.063 -3.976 -0.266 1.00 96.75 186 ASN A N 1
ATOM 1451 C CA . ASN A 1 186 ? -11.857 -3.277 1.004 1.00 96.75 186 ASN A CA 1
ATOM 1452 C C . ASN A 1 186 ? -12.624 -3.936 2.157 1.00 96.75 186 ASN A C 1
ATOM 1454 O O . ASN A 1 186 ? -12.080 -4.067 3.251 1.00 96.75 186 ASN A O 1
ATOM 1458 N N . LEU A 1 187 ? -13.851 -4.406 1.912 1.00 96.50 187 LEU A N 1
ATOM 1459 C CA . LEU A 1 187 ? -14.632 -5.146 2.906 1.00 96.50 187 LEU A CA 1
ATOM 1460 C C . LEU A 1 187 ? -13.972 -6.474 3.289 1.00 96.50 187 LEU A C 1
ATOM 1462 O O . LEU A 1 187 ? -13.907 -6.798 4.473 1.00 96.50 187 LEU A O 1
ATOM 1466 N N . ALA A 1 188 ? -13.447 -7.219 2.312 1.00 96.44 188 ALA A N 1
ATOM 1467 C CA . ALA A 1 188 ? -12.744 -8.471 2.571 1.00 96.44 188 ALA A CA 1
ATOM 1468 C C . ALA A 1 188 ? -11.472 -8.253 3.410 1.00 96.44 188 ALA A C 1
ATOM 1470 O O . ALA A 1 188 ? -11.200 -9.021 4.334 1.00 96.44 188 ALA A O 1
ATOM 1471 N N . ILE A 1 189 ? -10.710 -7.189 3.135 1.00 96.62 189 ILE A N 1
ATOM 1472 C CA . ILE A 1 189 ? -9.525 -6.836 3.930 1.00 96.62 189 ILE A CA 1
ATOM 1473 C C . ILE A 1 189 ? -9.923 -6.371 5.340 1.00 96.62 189 ILE A C 1
ATOM 1475 O O . ILE A 1 189 ? -9.327 -6.839 6.312 1.00 96.62 189 ILE A O 1
ATOM 1479 N N . ALA A 1 190 ? -10.940 -5.517 5.479 1.00 96.00 190 ALA A N 1
ATOM 1480 C CA . ALA A 1 190 ? -11.427 -5.063 6.785 1.00 96.00 190 ALA A CA 1
ATOM 1481 C C . ALA A 1 190 ? -11.869 -6.239 7.673 1.00 96.00 190 ALA A C 1
ATOM 1483 O O . ALA A 1 190 ? -11.554 -6.289 8.860 1.00 96.00 190 ALA A O 1
ATOM 1484 N N . GLU A 1 191 ? -12.518 -7.243 7.084 1.00 94.56 191 GLU A N 1
ATOM 1485 C CA . GLU A 1 191 ? -12.910 -8.457 7.797 1.00 94.56 191 GLU A CA 1
ATOM 1486 C C . GLU A 1 191 ? -11.695 -9.251 8.305 1.00 94.56 191 GLU A C 1
ATOM 1488 O O . GLU A 1 191 ? -11.671 -9.694 9.453 1.00 94.56 191 GLU A O 1
ATOM 1493 N N . THR A 1 192 ? -10.630 -9.381 7.502 1.00 94.81 192 THR A N 1
ATOM 1494 C CA . THR A 1 192 ? -9.400 -10.032 7.990 1.00 94.81 192 THR A CA 1
ATOM 1495 C C . THR A 1 192 ? -8.755 -9.286 9.153 1.00 94.81 192 THR A C 1
ATOM 1497 O O . THR A 1 192 ? -8.173 -9.923 10.038 1.00 94.81 192 THR A O 1
ATOM 1500 N N . TYR A 1 193 ? -8.866 -7.957 9.166 1.00 95.06 193 TYR A N 1
ATOM 1501 C CA . TYR A 1 193 ? -8.367 -7.124 10.248 1.00 95.06 193 TYR A CA 1
ATOM 1502 C C . TYR A 1 193 ? -9.161 -7.330 11.543 1.00 95.06 193 TYR A C 1
ATOM 1504 O O . TYR A 1 193 ? -8.547 -7.577 12.582 1.00 95.06 193 TYR A O 1
ATOM 1512 N N . GLU A 1 194 ? -10.496 -7.307 11.498 1.00 93.19 194 GLU A N 1
ATOM 1513 C CA . GLU A 1 194 ? -11.319 -7.574 12.688 1.00 93.19 194 GLU A CA 1
ATOM 1514 C C . GLU A 1 194 ? -11.070 -8.967 13.253 1.00 93.19 194 GLU A C 1
ATOM 1516 O O . GLU A 1 194 ? -10.768 -9.087 14.438 1.00 93.19 194 GLU A O 1
ATOM 1521 N N . GLN A 1 195 ? -11.062 -9.999 12.404 1.00 92.50 195 GLN A N 1
ATOM 1522 C CA . GLN A 1 195 ? -10.723 -11.358 12.835 1.00 92.50 195 GLN A CA 1
ATOM 1523 C C . GLN A 1 195 ? -9.349 -11.405 13.513 1.00 92.50 195 GLN A C 1
ATOM 1525 O O . GLN A 1 195 ? -9.086 -12.267 14.343 1.00 92.50 195 GLN A O 1
ATOM 1530 N N . SER A 1 196 ? -8.405 -10.546 13.109 1.00 91.62 196 SER A N 1
ATOM 1531 C CA . SER A 1 196 ? -7.066 -10.473 13.716 1.00 91.62 196 SER A CA 1
ATOM 1532 C C . SER A 1 196 ? -7.053 -9.770 15.061 1.00 91.62 196 SER A C 1
ATOM 1534 O O . SER A 1 196 ? -6.150 -10.023 15.859 1.00 91.62 196 SER A O 1
ATOM 1536 N N . LYS A 1 197 ? -8.017 -8.883 15.308 1.00 90.56 197 LYS A N 1
ATOM 1537 C CA . LYS A 1 197 ? -8.237 -8.312 16.631 1.00 90.56 197 LYS A CA 1
ATOM 1538 C C . LYS A 1 197 ? -8.893 -9.335 17.549 1.00 90.56 197 LYS A C 1
ATOM 1540 O O . LYS A 1 197 ? -8.422 -9.470 18.669 1.00 90.56 197 LYS A O 1
ATOM 1545 N N . GLU A 1 198 ? -9.895 -10.064 17.066 1.00 86.62 198 GLU A N 1
ATOM 1546 C CA . GLU A 1 198 ? -10.641 -11.053 17.854 1.00 86.62 198 GLU A CA 1
ATOM 1547 C C . GLU A 1 198 ? -9.741 -12.161 18.406 1.00 86.62 198 GLU A C 1
ATOM 1549 O O . GLU A 1 198 ? -9.659 -12.273 19.615 1.00 86.62 198 GLU A O 1
ATOM 1554 N N . ASP A 1 199 ? -8.956 -12.881 17.594 1.00 81.31 199 ASP A N 1
ATOM 1555 C CA . ASP A 1 199 ? -8.095 -13.967 18.119 1.00 81.31 199 ASP A CA 1
ATOM 1556 C C . ASP A 1 199 ? -6.958 -13.495 19.050 1.00 81.31 199 ASP A C 1
ATOM 1558 O O . ASP A 1 199 ? -6.220 -14.309 19.610 1.00 81.31 199 ASP A O 1
ATOM 1562 N N . LYS A 1 200 ? -6.718 -12.184 19.149 1.00 71.88 200 LYS A N 1
ATOM 1563 C CA . LYS A 1 200 ? -5.706 -11.622 20.052 1.00 71.88 200 LYS A CA 1
ATOM 1564 C C . LYS A 1 200 ? -6.266 -11.380 21.462 1.00 71.88 200 LYS A C 1
ATOM 1566 O O . LYS A 1 200 ? -5.465 -11.109 22.363 1.00 71.88 200 LYS A O 1
ATOM 1571 N N . TYR A 1 201 ? -7.585 -11.467 21.637 1.00 47.59 201 TYR A N 1
ATOM 1572 C CA . TYR A 1 201 ? -8.321 -11.308 22.892 1.00 47.59 201 TYR A CA 1
ATOM 1573 C C . TYR A 1 201 ? -9.182 -12.541 23.185 1.00 47.59 201 TYR A C 1
ATOM 1575 O O . TYR A 1 201 ? -9.611 -12.649 24.354 1.00 47.59 201 TYR A O 1
#

Organism: NCBI:txid1050107

pLDDT: mean 89.93, std 8.76, range [47.59, 96.88]